Protein AF-A0A838N2P1-F1 (afdb_monomer_lite)

Structure (mmCIF, N/CA/C/O backbone):
data_AF-A0A838N2P1-F1
#
_entry.id   AF-A0A838N2P1-F1
#
loop_
_atom_site.group_PDB
_atom_site.id
_atom_site.type_symbol
_atom_site.label_atom_id
_atom_site.label_alt_id
_atom_site.label_comp_id
_atom_site.label_asym_id
_atom_site.label_entity_id
_atom_site.label_seq_id
_atom_site.pdbx_PDB_ins_code
_atom_site.Cartn_x
_atom_site.Cartn_y
_atom_site.Cartn_z
_atom_site.occupancy
_atom_site.B_iso_or_equiv
_atom_site.auth_seq_id
_atom_site.auth_comp_id
_atom_site.auth_asym_id
_atom_site.auth_atom_id
_atom_site.pdbx_PDB_model_num
ATOM 1 N N . MET A 1 1 ? -5.890 -15.139 25.221 1.00 50.94 1 MET A N 1
ATOM 2 C CA . MET A 1 1 ? -6.889 -14.125 25.631 1.00 50.94 1 MET A CA 1
ATOM 3 C C . MET A 1 1 ? -8.018 -14.157 24.607 1.00 50.94 1 MET A C 1
ATOM 5 O O . MET A 1 1 ? -7.707 -14.272 23.430 1.00 50.94 1 MET A O 1
ATOM 9 N N . ASN A 1 2 ? -9.293 -14.150 25.008 1.00 65.56 2 ASN A N 1
ATOM 10 C CA . ASN A 1 2 ? -10.409 -14.365 24.074 1.00 65.56 2 ASN A CA 1
ATOM 11 C C . ASN A 1 2 ? -10.784 -13.043 23.368 1.00 65.56 2 ASN A C 1
ATOM 13 O O . ASN A 1 2 ? -11.732 -12.365 23.756 1.00 65.56 2 ASN A O 1
ATOM 17 N N . GLN A 1 3 ? -9.988 -12.653 22.367 1.00 68.06 3 GLN A N 1
ATOM 18 C CA . GLN A 1 3 ? -10.129 -11.410 21.591 1.00 68.06 3 GLN A CA 1
ATOM 19 C C . GLN A 1 3 ? -11.560 -11.159 21.059 1.00 68.06 3 GLN A C 1
ATOM 21 O O . GLN A 1 3 ? -12.030 -10.029 21.201 1.00 68.06 3 GLN A O 1
ATOM 26 N N . PRO A 1 4 ? -12.314 -12.172 20.572 1.00 73.50 4 PRO A N 1
ATOM 27 C CA . PRO A 1 4 ? -13.695 -11.966 20.118 1.00 73.50 4 PRO A CA 1
ATOM 28 C C . PRO A 1 4 ? -14.651 -11.531 21.238 1.00 73.50 4 PRO A C 1
ATOM 30 O O . PRO A 1 4 ? -15.538 -10.710 21.021 1.00 73.50 4 PRO A O 1
ATOM 33 N N . LEU A 1 5 ? -14.457 -12.048 22.457 1.00 73.56 5 LEU A N 1
ATOM 34 C CA . LEU A 1 5 ? -15.283 -11.692 23.613 1.00 73.56 5 LEU A CA 1
ATOM 35 C C . LEU A 1 5 ? -15.021 -10.248 24.056 1.00 73.56 5 LEU A C 1
ATOM 37 O O . LEU A 1 5 ? -15.961 -9.520 24.360 1.00 73.56 5 LEU A O 1
ATOM 41 N N . PHE A 1 6 ? -13.755 -9.825 24.071 1.00 74.38 6 PHE A N 1
ATOM 42 C CA . PHE A 1 6 ? -13.390 -8.444 24.395 1.00 74.38 6 PHE A CA 1
ATOM 43 C C . PHE A 1 6 ? -13.906 -7.454 23.352 1.00 74.38 6 PHE A C 1
ATOM 45 O O . PHE A 1 6 ? -14.447 -6.419 23.733 1.00 74.38 6 PHE A O 1
ATOM 52 N N . LEU A 1 7 ? -13.803 -7.787 22.061 1.00 78.06 7 LEU A N 1
ATOM 53 C CA . LEU A 1 7 ? -14.359 -6.962 20.990 1.00 78.06 7 LEU A CA 1
ATOM 54 C C . LEU A 1 7 ? -15.867 -6.767 21.175 1.00 78.06 7 LEU A C 1
ATOM 56 O O . LEU A 1 7 ? -16.331 -5.631 21.198 1.00 78.06 7 LEU A O 1
ATOM 60 N N . HIS A 1 8 ? -16.6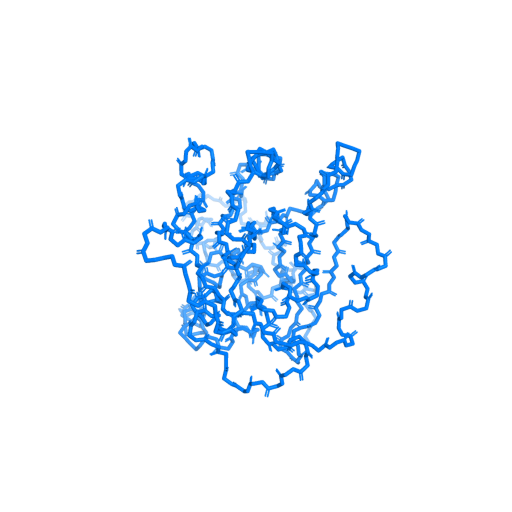03 -7.847 21.443 1.00 78.31 8 HIS A N 1
ATOM 61 C CA . HIS A 1 8 ? -18.041 -7.770 21.695 1.00 78.31 8 HIS A CA 1
ATOM 62 C C . HIS A 1 8 ? -18.395 -6.896 22.913 1.00 78.31 8 HIS A C 1
ATOM 64 O O . HIS A 1 8 ? -19.375 -6.149 22.892 1.00 78.31 8 HIS A O 1
ATOM 70 N N . ILE A 1 9 ? -17.597 -6.959 23.985 1.00 79.25 9 ILE A N 1
ATOM 71 C CA . ILE A 1 9 ? -17.785 -6.106 25.168 1.00 79.25 9 ILE A CA 1
ATOM 72 C C . ILE A 1 9 ? -17.551 -4.632 24.816 1.00 79.25 9 ILE A C 1
ATOM 74 O O . ILE A 1 9 ? -18.358 -3.786 25.202 1.00 79.25 9 ILE A O 1
ATOM 78 N N . VAL A 1 10 ? -16.486 -4.320 24.073 1.00 79.56 10 VAL A N 1
ATOM 79 C CA . VAL A 1 10 ? -16.167 -2.945 23.661 1.00 79.56 10 VAL A CA 1
ATOM 80 C C . VAL A 1 10 ? -17.232 -2.385 22.719 1.00 79.56 10 VAL A C 1
ATOM 82 O O . VAL A 1 10 ? -17.708 -1.279 22.947 1.00 79.56 10 VAL A O 1
ATOM 85 N N . GLU A 1 11 ? -17.692 -3.154 21.732 1.00 83.25 11 GLU A N 1
ATOM 86 C CA . GLU A 1 11 ? -18.784 -2.752 20.830 1.00 83.25 11 GLU A CA 1
ATOM 87 C C . GLU A 1 11 ? -20.080 -2.468 21.601 1.00 83.25 11 GLU A C 1
ATOM 89 O O . GLU A 1 11 ? -20.789 -1.488 21.350 1.00 83.25 11 GLU A O 1
ATOM 94 N N . ARG A 1 12 ? -20.384 -3.296 22.607 1.00 82.88 12 ARG A N 1
ATOM 95 C CA . ARG A 1 12 ? -21.537 -3.070 23.477 1.00 82.88 12 ARG A CA 1
ATOM 96 C C . ARG A 1 12 ? -21.372 -1.795 24.306 1.00 82.88 12 ARG A C 1
ATOM 98 O O . ARG A 1 12 ? -22.337 -1.041 24.427 1.00 82.88 12 ARG A O 1
ATOM 105 N N . LEU A 1 13 ? -20.181 -1.524 24.843 1.00 81.44 13 LEU A N 1
ATOM 106 C CA . LEU A 1 13 ? -19.880 -0.274 25.548 1.00 81.44 13 LEU A CA 1
ATOM 107 C C . LEU A 1 13 ? -20.032 0.939 24.625 1.00 81.44 13 LEU A C 1
ATOM 109 O O . LEU A 1 13 ? -20.722 1.884 24.998 1.00 81.44 13 LEU A O 1
ATOM 113 N N . GLU A 1 14 ? -19.500 0.891 23.403 1.00 81.75 14 GLU A N 1
ATOM 114 C CA . GLU A 1 14 ? -19.693 1.941 22.396 1.00 81.75 14 GLU A CA 1
ATOM 115 C C . GLU A 1 14 ? -21.183 2.201 22.141 1.00 81.75 14 GLU A C 1
ATOM 117 O O . GLU A 1 14 ? -21.614 3.354 22.149 1.00 81.75 14 GLU A O 1
ATOM 122 N N . SER A 1 15 ? -22.005 1.155 22.005 1.00 83.25 15 SER A N 1
ATOM 123 C CA . SER A 1 15 ? -23.457 1.306 21.807 1.00 83.25 15 SER A CA 1
ATOM 124 C C . SER A 1 15 ? -24.157 2.045 22.960 1.00 83.25 15 SER A C 1
ATOM 126 O O . SER A 1 15 ? -25.132 2.770 22.742 1.00 83.25 15 SER A O 1
ATOM 128 N N . PHE A 1 16 ? -23.656 1.900 24.191 1.00 83.56 16 PHE A N 1
ATOM 129 C CA . PHE A 1 16 ? -24.154 2.639 25.349 1.00 83.56 16 PHE A CA 1
ATOM 130 C C . PHE A 1 16 ? -23.622 4.073 25.386 1.00 83.56 16 PHE A C 1
ATOM 132 O O . PHE A 1 16 ? -24.382 4.985 25.709 1.00 83.56 16 PHE A O 1
ATOM 139 N N . LEU A 1 17 ? -22.361 4.291 25.004 1.00 84.31 17 LEU A N 1
ATOM 140 C CA . LEU A 1 17 ? -21.752 5.622 24.942 1.00 84.31 17 LEU A CA 1
ATOM 141 C C . LEU A 1 17 ? -22.458 6.538 23.937 1.00 84.31 17 LEU A C 1
ATOM 143 O O . LEU A 1 17 ? -22.601 7.726 24.207 1.00 84.31 17 LEU A O 1
ATOM 147 N N . HIS A 1 18 ? -22.988 5.993 22.838 1.00 83.12 18 HIS A N 1
ATOM 148 C CA . HIS A 1 18 ? -23.788 6.752 21.867 1.00 83.12 18 HIS A CA 1
ATOM 149 C C . HIS A 1 18 ? -25.098 7.324 22.428 1.00 83.12 18 HIS A C 1
ATOM 151 O O . HIS A 1 18 ? -25.709 8.183 21.798 1.00 83.12 18 HIS A O 1
ATOM 157 N N . LYS A 1 19 ? -25.534 6.873 23.610 1.00 87.38 19 LYS A N 1
ATOM 158 C CA . LYS A 1 19 ? -26.724 7.395 24.300 1.00 87.38 19 LYS A CA 1
ATOM 159 C C . LYS A 1 19 ? -26.394 8.521 25.283 1.00 87.38 19 LYS A C 1
ATOM 161 O O . LYS A 1 19 ? -27.312 9.103 25.858 1.00 87.38 19 LYS A O 1
ATOM 166 N N . LEU A 1 20 ? -25.112 8.809 25.511 1.00 86.56 20 LEU A N 1
ATOM 167 C CA . LEU A 1 20 ? -24.667 9.877 26.402 1.00 86.56 20 LEU A CA 1
ATOM 168 C C . LEU A 1 20 ? -24.572 11.218 25.655 1.00 86.56 20 LEU A C 1
ATOM 170 O O . LEU A 1 20 ? -24.356 11.240 24.445 1.00 86.56 20 LEU A O 1
ATOM 174 N N . PRO A 1 21 ? -24.678 12.357 26.362 1.00 89.56 21 PRO A N 1
ATOM 175 C CA . PRO A 1 21 ? -24.399 13.664 25.779 1.00 89.56 21 PRO A CA 1
ATOM 176 C C . PRO A 1 21 ? -22.977 13.750 25.206 1.00 89.56 21 PRO A C 1
ATOM 178 O O . PRO A 1 21 ? -22.025 13.219 25.786 1.00 89.56 21 PRO A O 1
ATOM 181 N N . ALA A 1 22 ? -22.817 14.502 24.113 1.00 85.06 22 ALA A N 1
ATOM 182 C CA . ALA A 1 22 ? -21.552 14.623 23.381 1.00 85.06 22 ALA A CA 1
ATOM 183 C C . ALA A 1 22 ? -20.357 15.078 24.246 1.00 85.06 22 ALA A C 1
ATOM 185 O O . ALA A 1 22 ? -19.218 14.725 23.947 1.00 85.06 22 ALA A O 1
ATOM 186 N N . SER A 1 23 ? -20.607 15.836 25.320 1.00 86.19 23 SER A N 1
ATOM 187 C CA . SER A 1 23 ? -19.582 16.301 26.265 1.00 86.19 23 SER A CA 1
ATOM 188 C C . SER A 1 23 ? -18.907 15.170 27.047 1.00 86.19 23 SER A C 1
ATOM 190 O O . SER A 1 23 ? -17.745 15.308 27.409 1.00 86.19 23 SER A O 1
ATOM 192 N N . ILE A 1 24 ? -19.611 14.060 27.285 1.00 82.75 24 ILE A N 1
ATOM 193 C CA . ILE A 1 24 ? -19.095 12.875 27.992 1.00 82.75 24 ILE A CA 1
ATOM 194 C C . ILE A 1 24 ? -18.690 11.795 26.987 1.00 82.75 24 ILE A C 1
ATOM 196 O O . ILE A 1 24 ? -17.673 11.129 27.152 1.00 82.75 24 ILE A O 1
ATOM 200 N N . GLN A 1 25 ? -19.471 11.645 25.917 1.00 86.19 25 GLN A N 1
ATOM 201 C CA . GLN A 1 25 ? -19.232 10.648 24.880 1.00 86.19 25 GLN A CA 1
ATOM 202 C C . GLN A 1 25 ? -17.887 10.858 24.167 1.00 86.19 25 GLN A C 1
ATOM 204 O O . GLN A 1 25 ? -17.138 9.899 23.996 1.00 86.19 25 GLN A O 1
ATOM 209 N N . ARG A 1 26 ? -17.571 12.091 23.738 1.00 84.50 26 ARG A N 1
ATOM 210 C CA . ARG A 1 26 ? -16.382 12.358 22.907 1.00 84.50 26 ARG A CA 1
ATOM 211 C C . ARG A 1 26 ? -15.062 12.024 23.609 1.00 84.50 26 ARG A C 1
ATOM 213 O O . ARG A 1 26 ? -14.279 11.315 22.985 1.00 84.50 26 ARG A O 1
ATOM 220 N N . PRO A 1 27 ? -14.810 12.456 24.863 1.00 84.69 27 PRO A N 1
ATOM 221 C CA . PRO A 1 27 ? -13.583 12.084 25.565 1.00 84.69 27 PRO A CA 1
ATOM 222 C C . PRO A 1 27 ? -13.417 10.570 25.696 1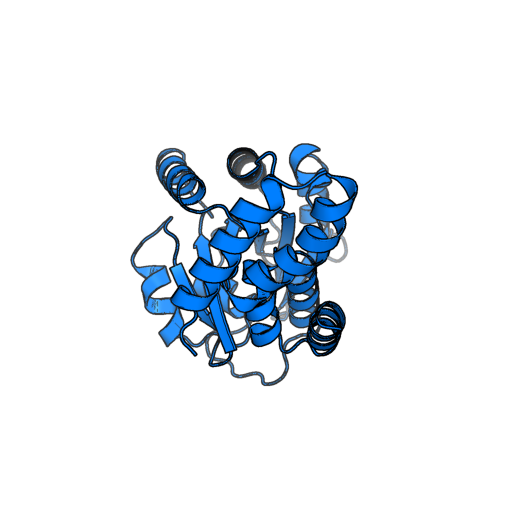.00 84.69 27 PRO A C 1
ATOM 224 O O . PRO A 1 27 ? -12.339 10.048 25.462 1.00 84.69 27 PRO A O 1
ATOM 227 N N . ILE A 1 28 ? -14.494 9.844 26.007 1.00 81.88 28 ILE A N 1
ATOM 228 C CA . ILE A 1 28 ? -14.414 8.392 26.203 1.00 81.88 28 ILE A CA 1
ATOM 229 C C . ILE A 1 28 ? -14.162 7.665 24.874 1.00 81.88 28 ILE A C 1
ATOM 231 O O . ILE A 1 28 ? -13.350 6.744 24.819 1.00 81.88 28 ILE A O 1
ATOM 235 N N . LEU A 1 29 ? -14.833 8.071 23.790 1.00 81.88 29 LEU A N 1
ATOM 236 C CA . LEU A 1 29 ? -14.612 7.478 22.466 1.00 81.88 29 LEU A CA 1
ATOM 237 C C . LEU A 1 29 ? -13.226 7.803 21.900 1.00 81.88 29 LEU A C 1
ATOM 239 O O . LEU A 1 29 ? -12.676 6.971 21.180 1.00 81.88 29 LEU A O 1
ATOM 243 N N . HIS A 1 30 ? -12.663 8.967 22.235 1.00 83.19 30 HIS A N 1
ATOM 244 C CA . HIS A 1 30 ? -11.304 9.343 21.847 1.00 83.19 30 HIS A CA 1
ATOM 245 C C . HIS A 1 30 ? -10.257 8.360 22.396 1.00 83.19 30 HIS A C 1
ATOM 247 O O . HIS A 1 30 ? -9.307 8.042 21.693 1.00 83.19 30 HIS A O 1
ATOM 253 N N . GLU A 1 31 ? -10.488 7.805 23.589 1.00 81.12 31 GLU A N 1
ATOM 254 C CA . GLU A 1 31 ? -9.592 6.822 24.213 1.00 81.12 31 GLU A CA 1
ATOM 255 C C . GLU A 1 31 ? -9.922 5.369 23.828 1.00 81.12 31 GLU A C 1
ATOM 257 O O . GLU A 1 31 ? -9.034 4.558 23.567 1.00 81.12 31 GLU A O 1
ATOM 262 N N . LEU A 1 32 ? -11.208 5.003 23.757 1.00 81.25 32 LEU A N 1
ATOM 263 C CA . LEU A 1 32 ? -11.610 3.619 23.467 1.00 81.25 32 LEU A CA 1
ATOM 264 C C . LEU A 1 32 ? -11.404 3.215 22.005 1.00 81.25 32 LEU A C 1
ATOM 266 O O . LEU A 1 32 ? -11.071 2.057 21.740 1.00 81.25 32 LEU A O 1
ATOM 270 N N . THR A 1 33 ? -11.607 4.137 21.059 1.00 81.06 33 THR A N 1
ATOM 271 C CA . THR A 1 33 ? -11.539 3.813 19.624 1.00 81.06 33 THR A CA 1
ATOM 272 C C . THR A 1 33 ? -10.139 3.334 19.222 1.00 81.06 33 THR A C 1
ATOM 274 O O . THR A 1 33 ? -10.043 2.238 18.661 1.00 81.06 33 THR A O 1
ATOM 277 N N . PRO A 1 34 ? -9.041 4.044 19.561 1.00 80.44 34 PRO A N 1
ATOM 278 C CA . PRO A 1 34 ? -7.692 3.577 19.248 1.00 80.44 34 PRO A CA 1
ATOM 279 C C . PRO A 1 34 ? -7.369 2.228 19.893 1.00 80.44 34 PRO A C 1
ATOM 281 O O . PRO A 1 34 ? -6.781 1.371 19.238 1.00 80.44 34 PRO A O 1
ATOM 284 N N . LEU A 1 35 ? -7.801 1.987 21.137 1.00 81.69 35 LEU A N 1
ATOM 285 C CA . LEU A 1 35 ? -7.579 0.707 21.819 1.00 81.69 35 LEU A CA 1
ATOM 286 C C . LEU A 1 35 ? -8.288 -0.456 21.113 1.00 81.69 35 LEU A C 1
ATOM 288 O O . LEU A 1 35 ? -7.694 -1.519 20.913 1.00 81.69 35 LEU A O 1
ATOM 292 N N . LYS A 1 36 ? -9.543 -0.260 20.689 1.00 82.88 36 LYS A N 1
ATOM 293 C CA . LYS A 1 36 ? -10.276 -1.269 19.912 1.00 82.88 36 LYS A CA 1
ATOM 294 C C . LYS A 1 36 ? -9.546 -1.587 18.610 1.00 82.88 36 LYS A C 1
ATOM 296 O O . LYS A 1 36 ? -9.328 -2.760 18.302 1.00 82.88 36 LYS A O 1
ATOM 301 N N . GLN A 1 37 ? -9.136 -0.555 17.879 1.00 82.56 37 GLN A N 1
ATOM 302 C CA . GLN A 1 37 ? -8.466 -0.712 16.591 1.00 82.56 37 GLN A CA 1
ATOM 303 C C . GLN A 1 37 ? -7.107 -1.403 16.737 1.00 82.56 37 GLN A C 1
ATOM 305 O O . GLN A 1 37 ? -6.838 -2.387 16.051 1.00 82.56 37 GLN A O 1
ATOM 310 N N . LEU A 1 38 ? -6.279 -0.942 17.678 1.00 79.25 38 LEU A N 1
ATOM 311 C CA . LEU A 1 38 ? -4.921 -1.441 17.882 1.00 79.25 38 LEU A CA 1
ATOM 312 C C . LEU A 1 38 ? -4.877 -2.864 18.445 1.00 79.25 38 LEU A C 1
ATOM 314 O O . LEU A 1 38 ? -3.925 -3.575 18.150 1.00 79.25 38 LEU A O 1
ATOM 318 N N . PHE A 1 39 ? -5.851 -3.302 19.253 1.00 75.88 39 PHE A N 1
ATOM 319 C CA . PHE A 1 39 ? -5.745 -4.584 19.978 1.00 75.88 39 PHE A CA 1
ATOM 320 C C . PHE A 1 39 ? -6.823 -5.605 19.657 1.00 75.88 39 PHE A C 1
ATOM 322 O O . PHE A 1 39 ? -6.603 -6.799 19.851 1.00 75.88 39 PHE A O 1
ATOM 329 N N . LEU A 1 40 ? -7.986 -5.165 19.184 1.00 80.69 40 LEU A N 1
ATOM 330 C CA . LEU A 1 40 ? -9.127 -6.053 18.972 1.00 80.69 40 LEU A CA 1
ATOM 331 C C . LEU A 1 40 ? -9.433 -6.248 17.489 1.00 80.69 40 LEU A C 1
ATOM 333 O O . LEU A 1 40 ? -9.882 -7.331 17.122 1.00 80.69 40 LEU A O 1
ATOM 337 N N . GLN A 1 41 ? -9.114 -5.266 16.644 1.00 85.62 41 GLN A N 1
ATOM 338 C CA . GLN A 1 41 ? -9.363 -5.297 15.198 1.00 85.62 41 GLN A CA 1
ATOM 339 C C . GLN A 1 41 ? -8.082 -5.424 14.361 1.00 85.62 41 GLN A C 1
ATOM 341 O O . GLN A 1 41 ? -8.073 -5.068 13.185 1.00 85.62 41 GLN A O 1
ATOM 346 N N . GLN A 1 42 ? -7.008 -5.951 14.958 1.00 86.44 42 GLN A N 1
ATOM 347 C CA . GLN A 1 42 ? -5.742 -6.169 14.262 1.00 86.44 42 GLN A CA 1
ATOM 348 C C . GLN A 1 42 ? -5.936 -6.994 12.987 1.00 86.44 42 GLN A C 1
ATOM 350 O O . GLN A 1 42 ? -6.565 -8.055 13.009 1.00 86.44 42 GLN A O 1
ATOM 355 N N . ARG A 1 43 ? -5.351 -6.527 11.886 1.00 92.25 43 ARG A N 1
ATOM 356 C CA . ARG A 1 43 ? -5.342 -7.229 10.601 1.00 92.25 43 ARG A CA 1
ATOM 357 C C . ARG A 1 43 ? -4.038 -6.984 9.836 1.00 92.25 43 ARG A C 1
ATOM 359 O O . ARG A 1 43 ? -3.354 -5.998 10.105 1.00 92.25 43 ARG A O 1
ATOM 366 N N . PRO A 1 44 ? -3.719 -7.822 8.835 1.00 93.19 44 PRO A N 1
ATOM 367 C CA . PRO A 1 44 ? -2.637 -7.535 7.901 1.00 93.19 44 PRO A CA 1
ATOM 368 C C . PRO A 1 44 ? -2.820 -6.173 7.204 1.00 93.19 44 PRO A C 1
ATOM 370 O O . PRO A 1 44 ? -3.952 -5.838 6.815 1.00 93.19 44 PRO A O 1
ATOM 373 N N . PRO A 1 45 ? -1.738 -5.397 7.005 1.00 95.00 45 PRO A N 1
ATOM 374 C CA . PRO A 1 45 ? -1.763 -4.255 6.101 1.00 95.00 45 PRO A CA 1
ATOM 375 C C . PRO A 1 45 ? -1.986 -4.725 4.662 1.00 95.00 45 PRO A C 1
ATOM 377 O O . PRO A 1 45 ? -1.459 -5.757 4.245 1.00 95.00 45 PRO A O 1
ATOM 380 N N . ARG A 1 46 ? -2.783 -3.966 3.912 1.00 96.38 46 ARG A N 1
ATOM 381 C CA . ARG A 1 46 ? -3.222 -4.282 2.551 1.00 96.38 46 ARG A CA 1
ATOM 382 C C . ARG A 1 46 ? -2.575 -3.337 1.549 1.00 96.38 46 ARG A C 1
ATOM 384 O O . ARG A 1 46 ? -2.829 -2.131 1.571 1.00 96.38 46 ARG A O 1
ATOM 391 N N . PHE A 1 47 ? -1.782 -3.894 0.643 1.00 96.69 47 PHE A N 1
ATOM 392 C CA . PHE A 1 47 ? -1.044 -3.156 -0.373 1.00 96.69 47 PHE A CA 1
ATOM 393 C C . PHE A 1 47 ? -1.519 -3.513 -1.774 1.00 96.69 47 PHE A C 1
ATOM 395 O O . PHE A 1 47 ? -1.583 -4.687 -2.132 1.00 96.69 47 PHE A O 1
ATOM 402 N N . VAL A 1 48 ? -1.774 -2.501 -2.598 1.00 97.38 48 VAL A N 1
ATOM 403 C CA . VAL A 1 48 ? -2.003 -2.704 -4.035 1.00 97.38 48 VAL A CA 1
ATOM 404 C C . VAL A 1 48 ? -0.740 -2.346 -4.788 1.00 97.38 48 VAL A C 1
ATOM 406 O O . VAL A 1 48 ? -0.234 -1.230 -4.654 1.00 97.38 48 VAL A O 1
ATOM 409 N N . LEU A 1 49 ? -0.252 -3.266 -5.614 1.00 97.12 49 LEU A N 1
ATOM 410 C CA . LEU A 1 49 ? 0.852 -2.997 -6.526 1.00 97.12 49 LEU A CA 1
ATOM 411 C C . LEU A 1 49 ? 0.293 -2.503 -7.861 1.00 97.12 49 LEU A C 1
ATOM 413 O O . LEU A 1 49 ? -0.558 -3.144 -8.472 1.00 97.12 49 LEU A O 1
ATOM 417 N N . THR A 1 50 ? 0.795 -1.364 -8.332 1.00 96.56 50 THR A N 1
ATOM 418 C CA . THR A 1 50 ? 0.490 -0.808 -9.662 1.00 96.56 50 THR A CA 1
ATOM 419 C C . THR A 1 50 ? 1.785 -0.436 -10.380 1.00 96.56 50 THR A C 1
ATOM 421 O O . THR A 1 50 ? 2.860 -0.496 -9.785 1.00 96.56 50 THR A O 1
ATOM 424 N N . GLY A 1 51 ? 1.710 -0.084 -11.664 1.00 94.25 51 GLY A N 1
ATOM 425 C CA . GLY A 1 51 ? 2.891 0.264 -12.455 1.00 94.25 51 GLY A CA 1
ATOM 426 C C . GLY A 1 51 ? 3.422 -0.885 -13.311 1.00 94.25 51 GLY A C 1
ATOM 427 O O . GLY A 1 51 ? 2.668 -1.712 -13.829 1.00 94.25 51 GLY A O 1
ATOM 428 N N . SER A 1 52 ? 4.744 -0.925 -13.462 1.00 90.25 52 SER A N 1
ATOM 429 C CA . SER A 1 52 ? 5.452 -1.844 -14.349 1.00 90.25 52 SER A CA 1
ATOM 430 C C . SER A 1 52 ? 5.344 -3.299 -13.883 1.00 90.25 52 SER A C 1
ATOM 432 O O . SER A 1 52 ? 5.781 -3.653 -12.788 1.00 90.25 52 SER A O 1
ATOM 434 N N . HIS A 1 53 ? 4.871 -4.174 -14.770 1.00 90.19 53 HIS A N 1
ATOM 435 C CA . HIS A 1 53 ? 4.820 -5.629 -14.568 1.00 90.19 53 HIS A CA 1
ATOM 436 C C . HIS A 1 53 ? 6.088 -6.357 -15.057 1.00 90.19 53 HIS A C 1
ATOM 438 O O . HIS A 1 53 ? 6.083 -7.575 -15.194 1.00 90.19 53 HIS A O 1
ATOM 444 N N . ARG A 1 54 ? 7.174 -5.631 -15.369 1.00 88.62 54 ARG A N 1
ATOM 445 C CA . ARG A 1 54 ? 8.421 -6.256 -15.854 1.00 88.62 54 ARG A CA 1
ATOM 446 C C . ARG A 1 54 ? 9.172 -7.024 -14.783 1.00 88.62 54 ARG A C 1
ATOM 448 O O . ARG A 1 54 ? 9.776 -8.042 -15.092 1.00 88.62 54 ARG A O 1
ATOM 455 N N . LEU A 1 55 ? 9.156 -6.502 -13.560 1.00 87.69 55 LEU A N 1
ATOM 456 C CA . LEU A 1 55 ? 9.724 -7.197 -12.417 1.00 87.69 55 LEU A CA 1
ATOM 457 C C . LEU A 1 55 ? 8.708 -8.231 -11.928 1.00 87.69 55 LEU A C 1
ATOM 459 O O . LEU A 1 55 ? 7.553 -7.849 -11.672 1.00 87.69 55 LEU A O 1
ATOM 463 N N . PRO A 1 56 ? 9.105 -9.505 -11.770 1.00 89.06 56 PRO A N 1
ATOM 464 C CA . PRO A 1 56 ? 8.267 -10.516 -11.145 1.00 89.06 56 PRO A CA 1
ATOM 465 C C . PRO A 1 56 ? 7.724 -10.024 -9.804 1.00 89.06 56 PRO A C 1
ATOM 467 O O . PRO A 1 56 ? 8.424 -9.370 -9.032 1.00 89.06 56 PRO A O 1
ATOM 470 N N . VAL A 1 57 ? 6.461 -10.337 -9.509 1.00 88.56 57 VAL A N 1
ATOM 471 C CA . VAL A 1 57 ? 5.818 -9.924 -8.249 1.00 88.56 57 VAL A CA 1
ATOM 472 C C . VAL A 1 57 ? 6.591 -10.389 -7.023 1.00 88.56 57 VAL A C 1
ATOM 474 O O . VAL A 1 57 ? 6.710 -9.638 -6.066 1.00 88.56 57 VAL A O 1
ATOM 477 N N . GLN A 1 58 ? 7.196 -11.572 -7.086 1.00 86.50 58 GLN A N 1
ATOM 478 C CA . GLN A 1 58 ? 8.003 -12.119 -6.001 1.00 86.50 58 GLN A CA 1
ATOM 479 C C . GLN A 1 58 ? 9.249 -11.278 -5.724 1.00 86.50 58 GLN A C 1
ATOM 481 O O . GLN A 1 58 ? 9.560 -11.009 -4.570 1.00 86.50 58 GLN A O 1
ATOM 486 N N . GLU A 1 59 ? 9.928 -10.804 -6.769 1.00 86.88 59 GLU A N 1
ATOM 487 C CA . GLU A 1 59 ? 11.090 -9.924 -6.620 1.00 86.88 59 GLU A CA 1
ATOM 488 C C . GLU A 1 59 ? 10.686 -8.565 -6.053 1.00 86.88 59 GLU A C 1
ATOM 490 O O . GLU A 1 59 ? 11.367 -8.028 -5.182 1.00 86.88 59 GLU A O 1
ATOM 495 N N . VAL A 1 60 ? 9.549 -8.022 -6.499 1.00 89.06 60 VAL A N 1
ATOM 496 C CA . VAL A 1 60 ? 9.005 -6.777 -5.947 1.00 89.06 60 VAL A CA 1
ATOM 497 C C . VAL A 1 60 ? 8.650 -6.960 -4.476 1.00 89.06 60 VAL A C 1
ATOM 499 O O . VAL A 1 60 ? 9.085 -6.169 -3.649 1.00 89.06 60 VAL A O 1
ATOM 502 N N . VAL A 1 61 ? 7.916 -8.014 -4.126 1.00 88.56 61 VAL A N 1
ATOM 503 C CA . VAL A 1 61 ? 7.522 -8.316 -2.745 1.00 88.56 61 VAL A CA 1
ATOM 504 C C . VAL A 1 61 ? 8.747 -8.547 -1.860 1.00 88.56 61 VAL A C 1
ATOM 506 O O . VAL A 1 61 ? 8.813 -7.957 -0.790 1.00 88.56 61 VAL A O 1
ATOM 509 N N . ALA A 1 62 ? 9.749 -9.307 -2.302 1.00 85.00 62 ALA A N 1
ATOM 510 C CA . ALA A 1 62 ? 10.982 -9.517 -1.542 1.00 85.00 62 ALA A CA 1
ATOM 511 C C . ALA A 1 62 ? 11.819 -8.238 -1.392 1.00 85.00 62 ALA A C 1
ATOM 513 O O . ALA A 1 62 ? 12.432 -8.009 -0.352 1.00 85.00 62 ALA A O 1
ATOM 514 N N . THR A 1 63 ? 11.817 -7.376 -2.411 1.00 86.19 63 THR A N 1
ATOM 515 C CA . THR A 1 63 ? 12.490 -6.070 -2.370 1.00 86.19 63 THR A CA 1
ATOM 516 C C . THR A 1 63 ? 11.808 -5.111 -1.406 1.00 86.19 63 THR A C 1
ATOM 518 O O . THR A 1 63 ? 12.475 -4.394 -0.663 1.00 86.19 63 THR A O 1
ATOM 521 N N . LEU A 1 64 ? 10.474 -5.089 -1.413 1.00 86.56 64 LEU A N 1
ATOM 522 C CA . LEU A 1 64 ? 9.700 -4.275 -0.490 1.00 86.56 64 LEU A CA 1
ATOM 523 C C . LEU A 1 64 ? 9.869 -4.824 0.928 1.00 86.56 64 LEU A C 1
ATOM 525 O O . LEU A 1 64 ? 10.249 -4.072 1.812 1.00 86.56 64 LEU A O 1
ATOM 529 N N . PHE A 1 65 ? 9.668 -6.126 1.131 1.00 83.38 65 PHE A N 1
ATOM 530 C CA . PHE A 1 65 ? 9.618 -6.800 2.427 1.00 83.38 65 PHE A CA 1
ATOM 531 C C . PHE A 1 65 ? 10.805 -7.764 2.596 1.00 83.38 65 PHE A C 1
ATOM 533 O O . PHE A 1 65 ? 10.664 -8.975 2.447 1.00 83.38 65 PHE A O 1
ATOM 540 N N . ALA A 1 66 ? 11.974 -7.225 2.956 1.00 67.31 66 ALA A N 1
ATOM 541 C CA . ALA A 1 66 ? 13.283 -7.903 2.977 1.00 67.31 66 ALA A CA 1
ATOM 542 C C . ALA A 1 66 ? 13.384 -9.272 3.702 1.00 67.31 66 ALA A C 1
ATOM 544 O O . ALA A 1 66 ? 14.389 -9.958 3.550 1.00 67.31 66 ALA A O 1
ATOM 545 N N . ALA A 1 67 ? 12.380 -9.686 4.485 1.00 66.81 67 ALA A N 1
ATOM 546 C CA . ALA A 1 67 ? 12.364 -10.952 5.226 1.00 66.81 67 ALA A CA 1
ATOM 547 C C . ALA A 1 67 ? 11.471 -12.052 4.611 1.00 66.81 67 ALA A C 1
ATOM 549 O O . ALA A 1 67 ? 11.283 -13.094 5.238 1.00 66.81 67 ALA A O 1
ATOM 550 N N . VAL A 1 68 ? 10.891 -11.839 3.425 1.00 69.12 68 VAL A N 1
ATOM 551 C CA . VAL A 1 68 ? 10.020 -12.830 2.768 1.00 69.12 68 VAL A CA 1
ATOM 552 C C . VAL A 1 68 ? 10.843 -14.004 2.226 1.00 69.12 68 VAL A C 1
ATOM 554 O O . VAL A 1 68 ? 11.803 -13.806 1.477 1.00 69.12 68 VAL A O 1
ATOM 557 N N . GLN A 1 69 ? 10.459 -15.238 2.568 1.00 70.06 69 GLN A N 1
ATOM 558 C CA . GLN A 1 69 ? 11.118 -16.442 2.058 1.00 70.06 69 GLN A CA 1
ATOM 559 C C . GLN A 1 69 ? 10.437 -16.955 0.781 1.00 70.06 69 GLN A C 1
ATOM 561 O O . GLN A 1 69 ? 9.231 -16.783 0.616 1.00 70.06 69 GLN A O 1
ATOM 566 N N . PRO A 1 70 ? 11.150 -17.673 -0.113 1.00 67.50 70 PRO A N 1
ATOM 567 C CA . PRO A 1 70 ? 10.566 -18.214 -1.348 1.00 67.50 70 PRO A CA 1
ATOM 568 C C . PRO A 1 70 ? 9.308 -19.078 -1.140 1.00 67.50 70 PRO A C 1
ATOM 570 O O . PRO A 1 70 ? 8.428 -19.108 -1.998 1.00 67.50 70 PRO A O 1
ATOM 573 N N . GLY A 1 71 ? 9.215 -19.784 -0.005 1.00 67.06 71 GLY A N 1
ATOM 574 C CA . GLY A 1 71 ? 8.047 -20.594 0.356 1.00 67.06 71 GLY A CA 1
ATOM 575 C C . GLY A 1 71 ? 6.786 -19.772 0.633 1.00 67.06 71 GLY A C 1
ATOM 576 O O . GLY A 1 71 ? 5.692 -20.240 0.326 1.00 67.06 71 GLY A O 1
ATOM 577 N N . ASP A 1 72 ? 6.949 -18.537 1.109 1.00 70.50 72 ASP A N 1
ATOM 578 C CA . ASP A 1 72 ? 5.865 -17.633 1.515 1.00 70.50 72 ASP A CA 1
ATOM 579 C C . ASP A 1 72 ? 5.154 -16.978 0.316 1.00 70.50 72 ASP A C 1
ATOM 581 O O . ASP A 1 72 ? 4.142 -16.302 0.475 1.00 70.50 72 ASP A O 1
ATOM 585 N N . MET A 1 73 ? 5.684 -17.162 -0.900 1.00 70.81 73 MET A N 1
ATOM 586 C CA . MET A 1 73 ? 5.202 -16.529 -2.137 1.00 70.81 73 MET A CA 1
ATOM 587 C C . MET A 1 73 ? 4.607 -17.520 -3.143 1.00 70.81 73 MET A C 1
ATOM 589 O O . MET A 1 73 ? 4.392 -17.159 -4.304 1.00 70.81 73 MET A O 1
ATOM 593 N N . ARG A 1 74 ? 4.361 -18.773 -2.735 1.00 67.25 74 ARG A N 1
ATOM 594 C CA . ARG A 1 74 ? 3.774 -19.793 -3.621 1.00 67.25 74 ARG A CA 1
ATOM 595 C C . ARG A 1 74 ? 2.366 -19.413 -4.072 1.00 67.25 74 ARG A C 1
ATOM 597 O O . ARG A 1 74 ? 2.091 -19.497 -5.264 1.00 67.25 74 ARG A O 1
ATOM 604 N N . ASP A 1 75 ? 1.529 -18.933 -3.157 1.00 65.44 75 ASP A N 1
ATOM 605 C CA . ASP A 1 75 ? 0.122 -18.621 -3.444 1.00 65.44 75 ASP A CA 1
ATOM 606 C C . ASP A 1 75 ? -0.030 -17.406 -4.373 1.00 65.44 75 ASP A C 1
ATOM 608 O O . ASP A 1 75 ? -0.884 -17.405 -5.260 1.00 65.44 75 ASP A O 1
ATOM 612 N N . VAL A 1 76 ? 0.898 -16.443 -4.276 1.00 65.50 76 VAL A N 1
ATOM 613 C CA . VAL A 1 76 ? 0.963 -15.243 -5.134 1.00 65.50 76 VAL A CA 1
ATOM 614 C C . VAL A 1 76 ? 1.084 -15.597 -6.627 1.00 65.50 76 VAL A C 1
ATOM 616 O O . VAL A 1 76 ? 0.712 -14.800 -7.485 1.00 65.50 76 VAL A O 1
ATOM 619 N N . LEU A 1 77 ? 1.593 -16.788 -6.965 1.00 64.19 77 LEU A N 1
ATOM 620 C CA . LEU A 1 77 ? 1.728 -17.248 -8.353 1.00 64.19 77 LEU A CA 1
ATOM 621 C C . LEU A 1 77 ? 0.490 -17.974 -8.901 1.00 64.19 77 LEU A C 1
ATOM 623 O O . LEU A 1 77 ? 0.442 -18.233 -10.103 1.00 64.19 77 LEU A O 1
ATOM 627 N N . ILE A 1 78 ? -0.467 -18.352 -8.050 1.00 66.38 78 ILE A N 1
ATOM 628 C CA . ILE A 1 78 ? -1.562 -19.258 -8.430 1.00 66.38 78 ILE A CA 1
ATOM 629 C C . ILE A 1 78 ? -2.777 -18.476 -8.937 1.00 66.38 78 ILE A C 1
ATOM 631 O O . ILE A 1 78 ? -3.364 -18.851 -9.952 1.00 66.38 78 ILE A O 1
ATOM 635 N N . GLU A 1 79 ? -3.135 -17.373 -8.277 1.00 73.19 79 GLU A N 1
ATOM 636 C CA . GLU A 1 79 ? -4.302 -16.563 -8.646 1.00 73.19 79 GLU A CA 1
ATOM 637 C C . GLU A 1 79 ? -3.894 -15.125 -8.976 1.00 73.19 79 GLU A C 1
ATOM 639 O O . GLU A 1 79 ? -3.439 -14.373 -8.121 1.00 73.19 79 GLU A O 1
ATOM 644 N N . VAL A 1 80 ? -4.061 -14.703 -10.228 1.00 82.19 80 VAL A N 1
ATOM 645 C CA . VAL A 1 80 ? -3.733 -13.328 -10.635 1.00 82.19 80 VAL A CA 1
ATOM 646 C C . VAL A 1 80 ? -4.878 -12.387 -10.239 1.00 82.19 80 VAL A C 1
ATOM 648 O O . VAL A 1 80 ? -6.045 -12.771 -10.309 1.00 82.19 80 VAL A O 1
ATOM 651 N N . TYR A 1 81 ? -4.556 -11.146 -9.860 1.00 91.06 81 TYR A N 1
ATOM 652 C CA . TYR A 1 81 ? -5.539 -10.098 -9.539 1.00 91.06 81 TYR A CA 1
ATOM 653 C C . TYR A 1 81 ? -6.452 -10.419 -8.339 1.00 91.06 81 TYR A C 1
ATOM 655 O O . TYR A 1 81 ? -7.607 -9.996 -8.309 1.00 91.06 81 TYR A O 1
ATOM 663 N N . ARG A 1 82 ? -5.935 -11.158 -7.350 1.00 92.81 82 ARG A N 1
ATOM 664 C CA . ARG A 1 82 ? -6.589 -11.464 -6.065 1.00 92.81 82 ARG A CA 1
ATOM 665 C C . ARG A 1 82 ? -5.732 -11.008 -4.888 1.00 92.81 82 ARG A C 1
ATOM 667 O O . ARG A 1 82 ? -4.526 -10.805 -5.041 1.00 92.81 82 ARG A O 1
ATOM 674 N N . TRP A 1 83 ? -6.357 -10.831 -3.725 1.00 94.19 83 TRP A N 1
ATOM 675 C CA . TRP A 1 83 ? -5.635 -10.593 -2.476 1.00 94.19 83 TRP A CA 1
ATOM 676 C C . TRP A 1 83 ? -4.865 -11.838 -2.033 1.00 94.19 83 TRP A C 1
ATOM 678 O O . TRP A 1 83 ? -5.453 -12.897 -1.828 1.00 94.19 83 TRP A O 1
ATOM 688 N N . HIS A 1 84 ? -3.563 -11.678 -1.801 1.00 91.62 84 HIS A N 1
ATOM 689 C CA . HIS A 1 84 ? -2.688 -12.735 -1.295 1.00 91.62 84 HIS A CA 1
ATOM 690 C C . HIS A 1 84 ? -2.091 -12.367 0.043 1.00 91.62 84 HIS A C 1
ATOM 692 O O . HIS A 1 84 ? -1.497 -11.302 0.187 1.00 91.62 84 HIS A O 1
ATOM 698 N N . ASN A 1 85 ? -2.187 -13.273 1.008 1.00 91.12 85 ASN A N 1
ATOM 699 C CA . ASN A 1 85 ? -1.479 -13.126 2.268 1.00 91.12 85 ASN A CA 1
ATOM 700 C C . ASN A 1 85 ? -0.052 -13.648 2.109 1.00 91.12 85 ASN A C 1
ATOM 702 O O . ASN A 1 85 ? 0.154 -14.819 1.810 1.00 91.12 85 ASN A O 1
ATOM 706 N N . VAL A 1 86 ? 0.923 -12.774 2.327 1.00 88.44 86 VAL A N 1
ATOM 707 C CA . VAL A 1 86 ? 2.349 -13.084 2.256 1.00 88.44 86 VAL A CA 1
ATOM 708 C C . VAL A 1 86 ? 2.929 -13.011 3.658 1.00 88.44 86 VAL A C 1
ATOM 710 O O . VAL A 1 86 ? 2.842 -11.975 4.325 1.00 88.44 86 VAL A O 1
ATOM 713 N N . SER A 1 87 ? 3.534 -14.106 4.108 1.00 87.19 87 SER A N 1
ATOM 714 C CA . SER A 1 87 ? 4.297 -14.119 5.353 1.00 87.19 87 SER A CA 1
ATOM 715 C C . SER A 1 87 ? 5.630 -13.394 5.163 1.00 87.19 87 SER A C 1
ATOM 717 O O . SER A 1 87 ? 6.366 -13.640 4.212 1.00 87.19 87 SER A O 1
ATOM 719 N N . VAL A 1 88 ? 5.937 -12.466 6.067 1.00 83.38 88 VAL A N 1
ATOM 720 C CA . VAL A 1 88 ? 7.189 -11.703 6.080 1.00 83.38 88 VAL A CA 1
ATOM 721 C C . VAL A 1 88 ? 8.076 -12.277 7.179 1.00 83.38 88 VAL A C 1
ATOM 723 O O . VAL A 1 88 ? 8.105 -11.794 8.318 1.00 83.38 88 VAL A O 1
ATOM 726 N N . GLY A 1 89 ? 8.749 -13.381 6.850 1.00 75.50 89 GLY A N 1
ATOM 727 C CA . GLY A 1 89 ? 9.522 -14.172 7.801 1.00 75.50 89 GLY A CA 1
ATOM 728 C C . GLY A 1 89 ? 8.660 -14.613 8.988 1.00 75.50 89 GLY A C 1
ATOM 729 O O . GLY A 1 89 ? 7.504 -14.994 8.832 1.00 75.50 89 GLY A O 1
ATOM 730 N N . THR A 1 90 ? 9.191 -14.506 10.207 1.00 72.62 90 THR A N 1
ATOM 731 C CA . THR A 1 90 ? 8.430 -14.785 11.442 1.00 72.62 90 THR A CA 1
ATOM 732 C C . THR A 1 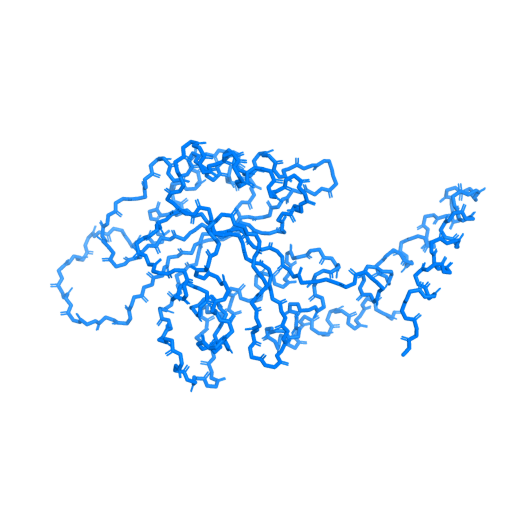90 ? 7.756 -13.539 12.027 1.00 72.62 90 THR A C 1
ATOM 734 O O . THR A 1 90 ? 7.325 -13.557 13.180 1.00 72.62 90 THR A O 1
ATOM 737 N N . HIS A 1 91 ? 7.739 -12.421 11.295 1.00 76.31 91 HIS A N 1
ATOM 738 C CA . HIS A 1 91 ? 7.383 -11.109 11.845 1.00 76.31 91 HIS A CA 1
ATOM 739 C C . HIS A 1 91 ? 5.964 -10.672 11.540 1.00 76.31 91 HIS A C 1
ATOM 741 O O . HIS A 1 91 ? 5.479 -9.731 12.162 1.00 76.31 91 HIS A O 1
ATOM 747 N N . GLY A 1 92 ? 5.284 -11.350 10.626 1.00 85.31 92 GLY A N 1
ATOM 748 C CA . GLY A 1 92 ? 3.886 -11.079 10.373 1.00 85.31 92 GLY A CA 1
ATOM 749 C C . GLY A 1 92 ? 3.447 -11.413 8.972 1.00 85.31 92 GLY A C 1
ATOM 750 O O . GLY A 1 92 ? 4.150 -12.087 8.225 1.00 85.31 92 GLY A O 1
ATOM 751 N N . THR A 1 93 ? 2.249 -10.956 8.647 1.00 90.94 93 THR A N 1
ATOM 752 C CA . THR A 1 93 ? 1.622 -11.153 7.345 1.00 90.94 93 THR A CA 1
ATOM 753 C C . THR A 1 93 ? 1.223 -9.811 6.761 1.00 90.94 93 THR A C 1
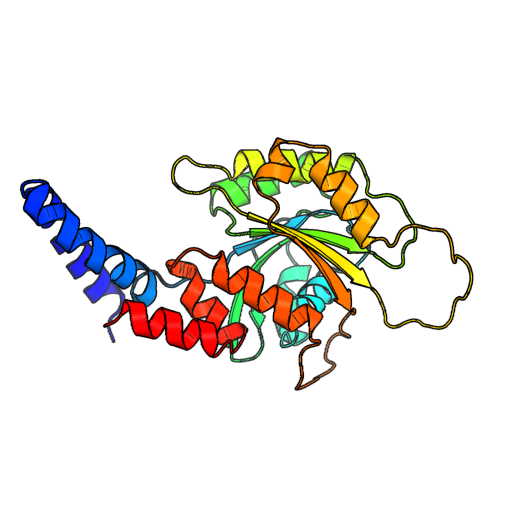ATOM 755 O O . THR A 1 93 ? 0.685 -8.957 7.463 1.00 90.94 93 THR A O 1
ATOM 758 N N . VAL A 1 94 ? 1.453 -9.645 5.464 1.00 92.75 94 VAL A N 1
ATOM 759 C CA . VAL A 1 94 ? 0.903 -8.547 4.664 1.00 92.75 94 VAL A CA 1
ATOM 760 C C . VAL A 1 94 ? -0.059 -9.119 3.635 1.00 92.75 94 VAL A C 1
ATOM 762 O O . VAL A 1 94 ? 0.091 -10.266 3.225 1.00 92.75 94 VAL A O 1
ATOM 765 N N . SER A 1 95 ? -1.039 -8.335 3.206 1.00 94.56 95 SER A N 1
ATOM 766 C CA . SER A 1 95 ? -1.916 -8.703 2.100 1.00 94.56 95 SER A CA 1
ATOM 767 C C . SER A 1 95 ? -1.550 -7.887 0.865 1.00 94.56 95 SER A C 1
ATOM 769 O O . SER A 1 95 ? -1.440 -6.664 0.946 1.00 94.56 95 SER A O 1
ATOM 771 N N . VAL A 1 96 ? -1.326 -8.545 -0.268 1.00 94.75 96 VAL A N 1
ATOM 772 C CA . VAL A 1 96 ? -0.876 -7.918 -1.513 1.00 94.75 96 VAL A CA 1
ATOM 773 C C . VAL A 1 96 ? -1.848 -8.249 -2.638 1.00 94.75 96 VAL A C 1
ATOM 775 O O . VAL A 1 96 ? -2.133 -9.416 -2.888 1.00 94.75 96 VAL A O 1
ATOM 778 N N . LEU A 1 97 ? -2.319 -7.220 -3.338 1.00 95.62 97 LEU A N 1
ATOM 779 C CA . LEU A 1 97 ? -3.074 -7.332 -4.584 1.00 95.62 97 LEU A CA 1
ATOM 780 C C . LEU A 1 97 ? -2.215 -6.778 -5.721 1.00 95.62 97 LEU A C 1
ATOM 782 O O . LEU A 1 97 ? -1.971 -5.572 -5.797 1.00 95.62 97 LEU A O 1
ATOM 786 N N . ASP A 1 98 ? -1.731 -7.652 -6.603 1.00 95.12 98 ASP A N 1
ATOM 787 C CA . ASP A 1 98 ? -0.961 -7.226 -7.772 1.00 95.12 98 ASP A CA 1
ATOM 788 C C . ASP A 1 98 ? -1.891 -6.860 -8.933 1.00 95.12 98 ASP A C 1
ATOM 790 O O . ASP A 1 98 ? -2.496 -7.730 -9.557 1.00 95.12 98 ASP A O 1
ATOM 794 N N . ALA A 1 99 ? -2.001 -5.563 -9.221 1.00 95.69 99 ALA A N 1
ATOM 795 C CA . ALA A 1 99 ? -2.786 -5.016 -10.325 1.00 95.69 99 ALA A CA 1
ATOM 796 C C . ALA A 1 99 ? -1.912 -4.578 -11.517 1.00 95.69 99 ALA A C 1
ATOM 798 O O . ALA A 1 99 ? -2.402 -3.959 -12.468 1.00 95.69 99 ALA A O 1
ATOM 799 N N . ARG A 1 100 ? -0.602 -4.855 -11.485 1.00 93.69 100 ARG A N 1
ATOM 800 C CA . ARG A 1 100 ? 0.331 -4.443 -12.541 1.00 93.69 100 ARG A CA 1
ATOM 801 C C . ARG A 1 100 ? 0.009 -5.164 -13.846 1.00 93.69 100 ARG A C 1
ATOM 803 O O . ARG A 1 100 ? -0.281 -6.356 -13.873 1.00 93.69 100 ARG A O 1
ATOM 810 N N . GLY A 1 101 ? 0.067 -4.429 -14.956 1.00 89.12 101 GLY A N 1
ATOM 811 C CA . GLY A 1 101 ? -0.173 -4.984 -16.293 1.00 89.12 101 GLY A CA 1
ATOM 812 C C . GLY A 1 101 ? -1.612 -5.431 -16.588 1.00 89.12 101 GLY A C 1
ATOM 813 O O . GLY A 1 101 ? -1.845 -5.918 -17.691 1.00 89.12 101 GLY A O 1
ATOM 814 N N . ALA A 1 102 ? -2.565 -5.242 -15.666 1.00 91.38 102 ALA A N 1
ATOM 815 C CA . ALA A 1 102 ? -3.970 -5.587 -15.875 1.00 91.38 102 ALA A CA 1
ATOM 816 C C . ALA A 1 102 ? -4.543 -4.909 -17.136 1.00 91.38 102 ALA A C 1
ATOM 818 O O . ALA A 1 102 ? -4.365 -3.704 -17.361 1.00 91.38 102 ALA A O 1
ATOM 819 N N . ASP A 1 103 ? -5.209 -5.694 -17.981 1.00 89.56 103 ASP A N 1
ATOM 820 C CA . ASP A 1 103 ? -6.071 -5.188 -19.051 1.00 89.56 103 ASP A CA 1
ATOM 821 C C . ASP A 1 103 ? -7.449 -4.779 -18.500 1.00 89.56 103 ASP A C 1
ATOM 823 O O . ASP A 1 103 ? -7.706 -4.898 -17.305 1.00 89.56 103 ASP A O 1
ATOM 827 N N . GLU A 1 104 ? -8.345 -4.266 -19.346 1.00 87.69 104 GLU A N 1
ATOM 828 C CA . GLU A 1 104 ? -9.662 -3.796 -18.886 1.00 87.69 104 GLU A CA 1
ATOM 829 C C . GLU A 1 104 ? -10.503 -4.898 -18.221 1.00 87.69 104 GLU A C 1
ATOM 831 O O . GLU A 1 104 ? -11.223 -4.621 -17.262 1.00 87.69 104 GLU A O 1
ATOM 836 N N . ASN A 1 105 ? -10.381 -6.150 -18.676 1.00 87.56 105 ASN A N 1
ATOM 837 C CA . ASN A 1 105 ? -11.109 -7.274 -18.085 1.00 87.56 105 ASN A CA 1
ATOM 838 C C . ASN A 1 105 ? -10.536 -7.627 -16.708 1.00 87.56 105 ASN A C 1
ATOM 840 O O . ASN A 1 105 ? -11.278 -7.801 -15.744 1.00 87.56 105 ASN A O 1
ATOM 844 N N . ALA A 1 106 ? -9.210 -7.693 -16.593 1.00 91.25 106 ALA A N 1
ATOM 845 C CA . ALA A 1 106 ? -8.521 -7.924 -15.333 1.00 91.25 106 ALA A CA 1
ATOM 846 C C . ALA A 1 106 ? -8.755 -6.790 -14.326 1.00 91.25 106 ALA A C 1
ATOM 848 O O . ALA A 1 106 ? -8.907 -7.056 -13.135 1.00 91.25 106 ALA A O 1
ATOM 849 N N . LEU A 1 107 ? -8.839 -5.537 -14.786 1.00 93.38 107 LEU A N 1
ATOM 850 C CA . LEU A 1 107 ? -9.129 -4.391 -13.923 1.00 93.38 107 LEU A CA 1
ATOM 851 C C . LEU A 1 107 ? -10.488 -4.512 -13.240 1.00 93.38 107 LEU A C 1
ATOM 853 O O . LEU A 1 107 ? -10.604 -4.107 -12.088 1.00 93.38 107 LEU A O 1
ATOM 857 N N . HIS A 1 108 ? -11.486 -5.110 -13.893 1.00 92.56 108 HIS A N 1
ATOM 858 C CA . HIS A 1 108 ? -12.765 -5.381 -13.243 1.00 92.56 108 HIS A CA 1
ATOM 859 C C . HIS A 1 108 ? -12.602 -6.300 -12.024 1.00 92.56 108 HIS A C 1
ATOM 861 O O . HIS A 1 108 ? -13.129 -5.997 -10.957 1.00 92.56 108 HIS A O 1
ATOM 867 N N . ASN A 1 109 ? -11.797 -7.362 -12.141 1.00 93.12 109 ASN A N 1
ATOM 868 C CA . ASN A 1 109 ? -11.510 -8.260 -11.018 1.00 93.12 109 ASN A CA 1
ATOM 869 C C . ASN A 1 109 ? -10.783 -7.530 -9.879 1.00 93.12 109 ASN A C 1
ATOM 871 O O . ASN A 1 109 ? -11.130 -7.711 -8.715 1.00 93.12 109 ASN A O 1
ATOM 875 N N . VAL A 1 110 ? -9.812 -6.672 -10.211 1.00 95.88 110 VAL A N 1
ATOM 876 C CA . VAL A 1 110 ? -9.106 -5.843 -9.218 1.00 95.88 110 VAL A CA 1
ATOM 877 C C . VAL A 1 110 ? -10.081 -4.894 -8.509 1.00 95.88 110 VAL A C 1
ATOM 879 O O . VAL A 1 110 ? -10.021 -4.750 -7.290 1.00 95.88 110 VAL A O 1
ATOM 882 N N . GLU A 1 111 ? -10.998 -4.258 -9.243 1.00 95.31 111 GLU A N 1
ATOM 883 C CA . GLU A 1 111 ? -12.022 -3.376 -8.670 1.00 95.31 111 GLU A CA 1
ATOM 884 C C . GLU A 1 111 ? -12.981 -4.131 -7.736 1.00 95.31 111 GLU A C 1
ATOM 886 O O . GLU A 1 111 ? -13.314 -3.617 -6.667 1.00 95.31 111 GLU A O 1
ATOM 891 N N . GLU A 1 112 ? -13.391 -5.355 -8.085 1.00 94.19 112 GLU A N 1
ATOM 892 C CA . GLU A 1 112 ? -14.198 -6.200 -7.195 1.00 94.19 112 GLU A CA 1
ATOM 893 C C . GLU A 1 112 ? -13.460 -6.544 -5.896 1.00 94.19 112 GLU A C 1
ATOM 895 O O . GLU A 1 112 ? -14.042 -6.465 -4.811 1.00 94.19 112 GLU A O 1
ATOM 900 N N . GLU A 1 113 ? -12.182 -6.917 -5.988 1.00 95.50 113 GLU A N 1
ATOM 901 C CA . GLU A 1 113 ? -11.354 -7.226 -4.820 1.00 95.50 113 GLU A CA 1
ATOM 902 C C . GLU A 1 113 ? -11.183 -6.008 -3.906 1.00 95.50 113 GLU A C 1
ATOM 904 O O . GLU A 1 113 ? -11.273 -6.148 -2.683 1.00 95.50 113 GLU A O 1
ATOM 909 N N . LEU A 1 114 ? -11.010 -4.810 -4.476 1.00 95.06 114 LEU A N 1
ATOM 910 C CA . LEU A 1 114 ? -10.958 -3.557 -3.713 1.00 95.06 114 LEU A CA 1
ATOM 911 C C . LEU A 1 114 ? -12.300 -3.216 -3.060 1.00 95.06 114 LEU A C 1
ATOM 913 O O . LEU A 1 114 ? -12.329 -2.731 -1.930 1.00 95.06 114 LEU A O 1
ATOM 917 N N . GLY A 1 115 ? -13.414 -3.509 -3.736 1.00 93.56 115 GLY A N 1
ATOM 918 C CA . GLY A 1 115 ? -14.754 -3.345 -3.173 1.00 93.56 115 GLY A CA 1
ATOM 919 C C . GLY A 1 115 ? -15.020 -4.276 -1.987 1.00 93.56 115 GLY A C 1
ATOM 920 O O . GLY A 1 115 ? -15.704 -3.888 -1.041 1.00 93.56 115 GLY A O 1
ATOM 921 N N . ARG A 1 116 ? -14.461 -5.494 -2.007 1.00 93.31 116 ARG A N 1
ATOM 922 C CA . ARG A 1 116 ? -14.534 -6.440 -0.879 1.00 93.31 116 ARG A CA 1
ATOM 923 C C . ARG A 1 116 ? -13.623 -6.025 0.268 1.00 93.31 116 ARG A C 1
ATOM 925 O O . ARG A 1 116 ? -14.009 -6.138 1.431 1.00 93.31 116 ARG A O 1
ATOM 932 N N . GLN A 1 117 ? -12.402 -5.608 -0.050 1.00 92.62 117 GLN A N 1
ATOM 933 C CA . GLN A 1 117 ? -11.394 -5.228 0.928 1.00 92.62 117 GLN A CA 1
ATOM 934 C C . GLN A 1 117 ? -10.602 -4.022 0.416 1.00 92.62 117 GLN A C 1
ATOM 936 O O . GLN A 1 117 ? -9.787 -4.182 -0.495 1.00 92.62 117 GLN A O 1
ATOM 941 N N . PRO A 1 118 ? -10.782 -2.829 1.012 1.00 94.94 118 PRO A N 1
ATOM 942 C CA . PRO A 1 118 ? -10.038 -1.659 0.587 1.00 94.94 118 PRO A CA 1
ATOM 943 C C . PRO A 1 118 ? -8.559 -1.807 0.944 1.00 94.94 118 PRO A C 1
ATOM 945 O O . PRO A 1 118 ? -8.197 -2.370 1.985 1.00 94.94 118 PRO A O 1
ATOM 948 N N . ALA A 1 119 ? -7.719 -1.263 0.075 1.00 96.69 119 ALA A N 1
ATOM 949 C CA . ALA A 1 119 ? -6.294 -1.106 0.282 1.00 96.69 119 ALA A CA 1
ATOM 950 C C . ALA A 1 119 ? -6.001 -0.022 1.322 1.00 96.69 119 ALA A C 1
ATOM 952 O O . ALA A 1 119 ? -6.707 0.988 1.391 1.00 96.69 119 ALA A O 1
ATOM 953 N N . ASP A 1 120 ? -4.907 -0.199 2.059 1.00 96.12 120 ASP A N 1
ATOM 954 C CA . ASP A 1 120 ? -4.372 0.827 2.952 1.00 96.12 120 ASP A CA 1
ATOM 955 C C . ASP A 1 120 ? -3.434 1.771 2.193 1.00 96.12 120 ASP A C 1
ATOM 957 O O . ASP A 1 120 ? -3.486 2.993 2.352 1.00 96.12 120 ASP A O 1
ATOM 961 N N . ILE A 1 121 ? -2.573 1.200 1.344 1.00 97.44 121 ILE A N 1
ATOM 962 C CA . ILE A 1 121 ? -1.557 1.931 0.582 1.00 97.44 121 ILE A CA 1
ATOM 963 C C . ILE A 1 121 ? -1.427 1.349 -0.831 1.00 97.44 121 ILE A C 1
ATOM 965 O O . ILE A 1 121 ? -1.402 0.134 -1.034 1.00 97.44 121 ILE A O 1
ATOM 969 N N . PHE A 1 122 ? -1.283 2.235 -1.813 1.00 98.06 122 PHE A N 1
ATOM 970 C CA . PHE A 1 122 ? -0.897 1.897 -3.179 1.00 98.06 122 PHE A CA 1
ATOM 971 C C . PHE A 1 122 ? 0.613 2.067 -3.350 1.00 98.06 122 PHE A C 1
ATOM 973 O O . PHE A 1 122 ? 1.164 3.138 -3.089 1.00 98.06 122 PHE A O 1
ATOM 980 N N . LEU A 1 123 ? 1.277 1.024 -3.839 1.00 97.69 123 LEU A N 1
ATOM 981 C CA . LEU A 1 123 ? 2.691 1.040 -4.198 1.00 97.69 123 LEU A CA 1
ATOM 982 C C . LEU A 1 123 ? 2.794 1.061 -5.726 1.00 97.69 123 LEU A C 1
ATOM 984 O O . LEU A 1 123 ? 2.472 0.081 -6.400 1.00 97.69 123 LEU A O 1
ATOM 988 N N . HIS A 1 124 ? 3.203 2.197 -6.289 1.00 97.44 124 HIS A N 1
ATOM 989 C CA . HIS A 1 124 ? 3.386 2.343 -7.731 1.00 97.44 124 HIS A CA 1
ATOM 990 C C . HIS A 1 124 ? 4.830 2.039 -8.111 1.00 97.44 124 HIS A C 1
ATOM 992 O O . HIS A 1 124 ? 5.727 2.850 -7.880 1.00 97.44 124 HIS A O 1
ATOM 998 N N . VAL A 1 125 ? 5.049 0.855 -8.672 1.00 95.56 125 VAL A N 1
ATOM 999 C CA . VAL A 1 125 ? 6.371 0.266 -8.867 1.00 95.56 125 VAL A CA 1
ATOM 1000 C C . VAL A 1 125 ? 6.840 0.452 -10.306 1.00 95.56 125 VAL A C 1
ATOM 1002 O O . VAL A 1 125 ? 6.122 0.137 -11.256 1.00 95.56 125 VAL A O 1
ATOM 1005 N N . ILE A 1 126 ? 8.078 0.906 -10.481 1.00 94.06 126 ILE A N 1
ATOM 1006 C CA . ILE A 1 126 ? 8.765 0.915 -11.775 1.00 94.06 126 ILE A CA 1
ATOM 1007 C C . ILE A 1 126 ? 10.075 0.132 -11.704 1.00 94.06 126 ILE A C 1
ATOM 1009 O O . ILE A 1 126 ? 10.704 0.031 -10.653 1.00 94.06 126 ILE A O 1
ATOM 1013 N N . ASP A 1 127 ? 10.503 -0.376 -12.859 1.00 90.88 127 ASP A N 1
ATOM 1014 C CA . ASP A 1 127 ? 11.863 -0.878 -13.052 1.00 90.88 127 ASP A CA 1
ATOM 1015 C C . ASP A 1 127 ? 12.786 0.307 -13.361 1.00 90.88 127 ASP A C 1
ATOM 1017 O O . ASP A 1 127 ? 12.777 0.853 -14.476 1.00 90.88 127 ASP A O 1
ATOM 1021 N N . GLY A 1 128 ? 13.559 0.709 -12.352 1.00 87.19 128 GLY A N 1
ATOM 1022 C CA . GLY A 1 128 ? 14.474 1.840 -12.406 1.00 87.19 128 GLY A CA 1
ATOM 1023 C C . GLY A 1 128 ? 15.660 1.629 -13.348 1.00 87.19 128 GLY A C 1
ATOM 1024 O O . GLY A 1 128 ? 16.213 2.605 -13.854 1.00 87.19 128 GLY A O 1
ATOM 1025 N N . ASN A 1 129 ? 15.994 0.376 -13.673 1.00 84.31 129 ASN A N 1
ATOM 1026 C CA . ASN A 1 129 ? 17.084 0.044 -14.595 1.00 84.31 129 ASN A CA 1
ATOM 1027 C C . ASN A 1 129 ? 16.647 0.116 -16.061 1.00 84.31 129 ASN A C 1
ATOM 1029 O O . ASN A 1 129 ? 17.477 0.175 -16.967 1.00 84.31 129 ASN A O 1
ATOM 1033 N N . SER A 1 130 ? 15.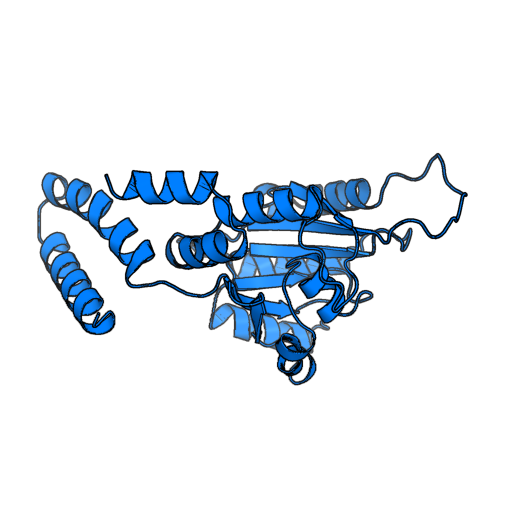338 0.109 -16.326 1.00 82.50 130 SER A N 1
ATOM 1034 C CA . SER A 1 130 ? 14.823 -0.044 -17.687 1.00 82.50 130 SER A CA 1
ATOM 1035 C C . SER A 1 130 ? 15.148 1.122 -18.627 1.00 82.50 130 SER A C 1
ATOM 1037 O O . SER A 1 130 ? 15.003 0.992 -19.846 1.00 82.50 130 SER A O 1
ATOM 1039 N N . GLY A 1 131 ? 15.493 2.291 -18.074 1.00 75.75 131 GLY A N 1
ATOM 1040 C CA . GLY A 1 131 ? 15.714 3.535 -18.815 1.00 75.75 131 GLY A CA 1
ATOM 1041 C C . GLY A 1 131 ? 14.478 4.074 -19.553 1.00 75.75 131 GLY A C 1
ATOM 1042 O O . GLY A 1 131 ? 14.571 5.111 -20.219 1.00 75.75 131 GLY A O 1
ATOM 1043 N N . ARG A 1 132 ? 13.325 3.398 -19.446 1.00 79.00 132 ARG A N 1
ATOM 1044 C CA . ARG A 1 132 ? 12.088 3.727 -20.163 1.00 79.00 132 ARG A CA 1
ATOM 1045 C C . ARG A 1 132 ? 11.290 4.810 -19.425 1.00 79.00 132 ARG A C 1
ATOM 1047 O O . ARG A 1 132 ? 11.469 4.988 -18.221 1.00 79.00 132 ARG A O 1
ATOM 1054 N N . PRO A 1 133 ? 10.432 5.564 -20.134 1.00 81.88 133 PRO A N 1
ATOM 1055 C CA . PRO A 1 133 ? 9.499 6.471 -19.479 1.00 81.88 133 PRO A CA 1
ATOM 1056 C C . PRO A 1 133 ? 8.460 5.692 -18.665 1.00 81.88 133 PRO A C 1
ATOM 1058 O O . PRO A 1 133 ? 8.139 4.544 -18.985 1.00 81.88 133 PRO A O 1
ATOM 1061 N N . VAL A 1 134 ? 7.915 6.348 -17.641 1.00 87.44 134 VAL A N 1
ATOM 1062 C CA . VAL A 1 134 ? 6.706 5.882 -16.955 1.00 87.44 134 VAL A CA 1
ATOM 1063 C C . VAL A 1 134 ? 5.548 5.948 -17.946 1.00 87.44 134 VAL A C 1
ATOM 1065 O O . VAL A 1 134 ? 5.378 6.952 -18.638 1.00 87.44 134 VAL A O 1
ATOM 1068 N N . LEU A 1 135 ? 4.786 4.864 -18.071 1.00 88.88 135 LEU A N 1
ATOM 1069 C CA . LEU A 1 135 ? 3.701 4.794 -19.044 1.00 88.88 135 LEU A CA 1
ATOM 1070 C C . LEU A 1 135 ? 2.492 5.589 -18.534 1.00 88.88 135 LEU A C 1
ATOM 1072 O O . LEU A 1 135 ? 2.071 5.412 -17.392 1.00 88.88 135 LEU A O 1
ATOM 1076 N N . SER A 1 136 ? 1.884 6.415 -19.396 1.00 90.75 136 SER A N 1
ATOM 1077 C CA . SER A 1 136 ? 0.647 7.139 -19.041 1.00 90.75 136 SER A CA 1
ATOM 1078 C C . SER A 1 136 ? -0.455 6.172 -18.612 1.00 90.75 136 SER A C 1
ATOM 1080 O O . SER A 1 136 ? -1.087 6.386 -17.582 1.00 90.75 136 SER A O 1
ATOM 1082 N N . ARG A 1 137 ? -0.593 5.044 -19.326 1.00 92.56 137 ARG A N 1
ATOM 1083 C CA . ARG A 1 137 ? -1.526 3.965 -18.976 1.00 92.56 137 ARG A CA 1
ATOM 1084 C C . ARG A 1 137 ? -1.356 3.499 -17.530 1.00 92.56 137 ARG A C 1
ATOM 1086 O O . ARG A 1 137 ? -2.344 3.320 -16.834 1.00 92.56 137 ARG A O 1
ATOM 1093 N N . ASP A 1 138 ? -0.124 3.334 -17.054 1.00 93.56 138 ASP A N 1
ATOM 1094 C CA . ASP A 1 138 ? 0.126 2.830 -15.701 1.00 93.56 138 ASP A CA 1
ATOM 1095 C C . ASP A 1 138 ? -0.347 3.831 -14.634 1.00 93.56 138 ASP A C 1
ATOM 1097 O O . ASP A 1 138 ? -0.936 3.442 -13.622 1.00 93.56 138 ASP A O 1
ATOM 1101 N N . THR A 1 139 ? -0.134 5.130 -14.865 1.00 95.12 139 THR A N 1
ATOM 1102 C CA . THR A 1 139 ? -0.617 6.182 -13.956 1.00 95.12 139 THR A CA 1
ATOM 1103 C C . THR A 1 139 ? -2.124 6.428 -14.099 1.00 95.12 139 THR A C 1
ATOM 1105 O O . THR A 1 139 ? -2.765 6.868 -13.149 1.00 95.12 139 THR A O 1
ATOM 1108 N N . GLU A 1 140 ? -2.724 6.162 -15.264 1.00 95.06 140 GLU A N 1
ATOM 1109 C CA . GLU A 1 140 ? -4.184 6.157 -15.471 1.00 95.06 140 GLU A CA 1
ATOM 1110 C C . GLU A 1 140 ? -4.842 5.013 -14.702 1.00 95.06 140 GLU A C 1
ATOM 1112 O O . GLU A 1 140 ? -5.786 5.252 -13.951 1.00 95.06 140 GLU A O 1
ATOM 1117 N N . THR A 1 141 ? -4.291 3.802 -14.805 1.00 95.25 141 THR A N 1
ATOM 1118 C CA . THR A 1 141 ? -4.732 2.643 -14.027 1.00 95.25 141 THR A CA 1
ATOM 1119 C C . THR A 1 141 ? -4.648 2.916 -12.529 1.00 95.25 141 THR A C 1
ATOM 1121 O O . THR A 1 141 ? -5.622 2.686 -11.814 1.00 95.25 141 THR A O 1
ATOM 1124 N N . LEU A 1 142 ? -3.525 3.462 -12.046 1.00 97.00 142 LEU A N 1
ATOM 1125 C CA . LEU A 1 142 ? -3.398 3.863 -10.643 1.00 97.00 142 LEU A CA 1
ATOM 1126 C C . LEU A 1 142 ? -4.494 4.860 -10.242 1.00 97.00 142 LEU A C 1
ATOM 1128 O O . LEU A 1 142 ? -5.143 4.657 -9.223 1.00 97.00 142 LEU A O 1
ATOM 1132 N N . ALA A 1 143 ? -4.730 5.908 -11.037 1.00 96.31 143 ALA A N 1
ATOM 1133 C CA . ALA A 1 143 ? -5.755 6.906 -10.731 1.00 96.31 143 ALA A CA 1
ATOM 1134 C C . ALA A 1 143 ? -7.167 6.305 -10.691 1.00 96.31 143 ALA A C 1
ATOM 1136 O O . ALA A 1 143 ? -7.944 6.647 -9.801 1.00 96.31 143 ALA A O 1
ATOM 1137 N N . LYS A 1 144 ? -7.480 5.384 -11.610 1.00 95.56 144 LYS A N 1
ATOM 1138 C CA . LYS A 1 144 ? -8.761 4.666 -11.655 1.00 95.56 144 LYS A CA 1
ATOM 1139 C C . LYS A 1 144 ? -8.971 3.835 -10.387 1.00 95.56 144 LYS A C 1
ATOM 1141 O O . LYS A 1 144 ? -9.989 3.994 -9.718 1.00 95.56 144 LYS A O 1
ATOM 1146 N N . LEU A 1 145 ? -8.001 2.989 -10.036 1.00 96.25 145 LEU A N 1
ATOM 1147 C CA . LEU A 1 145 ? -8.090 2.101 -8.872 1.00 96.25 145 LEU A CA 1
ATOM 1148 C C . LEU A 1 145 ? -8.075 2.878 -7.550 1.00 96.25 145 LEU A C 1
ATOM 1150 O O . LEU A 1 145 ? -8.836 2.560 -6.639 1.00 96.25 145 LEU A O 1
ATOM 1154 N N . HIS A 1 146 ? -7.255 3.927 -7.456 1.00 96.31 146 HIS A N 1
ATOM 1155 C CA . HIS A 1 146 ? -7.208 4.800 -6.284 1.00 96.31 146 HIS A CA 1
ATOM 1156 C C . HIS A 1 146 ? -8.560 5.478 -6.051 1.00 96.31 146 HIS A C 1
ATOM 1158 O O . HIS A 1 146 ? -9.111 5.364 -4.960 1.00 96.31 146 HIS A O 1
ATOM 1164 N N . ALA A 1 147 ? -9.160 6.067 -7.092 1.00 94.56 147 ALA A N 1
ATOM 1165 C CA . ALA A 1 147 ? -10.474 6.702 -6.996 1.00 94.56 147 ALA A CA 1
ATOM 1166 C C . ALA A 1 147 ? -11.585 5.731 -6.560 1.00 94.56 147 ALA A C 1
ATOM 1168 O O . ALA A 1 147 ? -12.512 6.139 -5.866 1.00 94.56 147 ALA A O 1
ATOM 1169 N N . LYS A 1 148 ? -11.488 4.447 -6.930 1.00 93.06 148 LYS A N 1
ATOM 1170 C CA . LYS A 1 148 ? -12.418 3.395 -6.485 1.00 93.06 148 LYS A CA 1
ATOM 1171 C C . LYS A 1 148 ? -12.246 3.006 -5.017 1.00 93.06 148 LYS A C 1
ATOM 1173 O O . LYS A 1 148 ? -13.202 2.538 -4.410 1.00 93.06 148 LYS A O 1
ATOM 1178 N N . ASN A 1 149 ? -11.053 3.194 -4.457 1.00 94.12 149 ASN A N 1
ATOM 1179 C CA . ASN A 1 149 ? -10.740 2.865 -3.068 1.00 94.12 149 ASN A CA 1
ATOM 1180 C C . ASN A 1 149 ? -10.945 4.051 -2.109 1.00 94.12 149 ASN A C 1
ATOM 1182 O O . ASN A 1 149 ? -10.946 3.861 -0.894 1.00 94.12 149 ASN A O 1
ATOM 1186 N N . VAL A 1 150 ? -11.078 5.278 -2.623 1.00 90.62 150 VAL A N 1
ATOM 1187 C CA . VAL A 1 150 ? -11.384 6.451 -1.796 1.00 90.62 150 VAL A CA 1
ATOM 1188 C C . VAL A 1 150 ? -12.804 6.334 -1.248 1.00 90.62 150 VAL A C 1
ATOM 1190 O O . VAL A 1 150 ? -13.772 6.151 -1.984 1.00 90.62 150 VAL A O 1
ATOM 1193 N N . SER A 1 151 ? -12.922 6.496 0.064 1.00 86.19 151 SER A N 1
ATOM 1194 C CA . SER A 1 151 ? -14.182 6.555 0.798 1.00 86.19 151 SER A CA 1
ATOM 1195 C C . SER A 1 151 ? -14.189 7.782 1.721 1.00 86.19 151 SER A C 1
ATOM 1197 O O . SER A 1 151 ? -13.125 8.343 1.995 1.00 86.19 151 SER A O 1
ATOM 1199 N N . PRO A 1 152 ? -15.354 8.207 2.243 1.00 78.69 152 PRO A N 1
ATOM 1200 C CA . PRO A 1 152 ? -15.424 9.312 3.205 1.00 78.69 152 PRO A CA 1
ATOM 1201 C C . PRO A 1 152 ? -14.591 9.082 4.475 1.00 78.69 152 PRO A C 1
ATOM 1203 O O . PRO A 1 152 ? -14.167 10.041 5.112 1.00 78.69 152 PRO A O 1
ATOM 1206 N N . GLU A 1 153 ? -14.369 7.819 4.840 1.00 72.69 153 GLU A N 1
ATOM 1207 C CA . GLU A 1 153 ? -13.684 7.415 6.072 1.00 72.69 153 GLU A CA 1
ATOM 1208 C C . GLU A 1 153 ? -12.197 7.107 5.854 1.00 72.69 153 GLU A C 1
ATOM 1210 O O . GLU A 1 153 ? -11.420 7.096 6.806 1.00 72.69 153 GLU A O 1
ATOM 1215 N N . SER A 1 154 ? -11.778 6.862 4.609 1.00 78.75 154 SER A N 1
ATOM 1216 C CA . SER A 1 154 ? -10.401 6.496 4.287 1.00 78.75 154 SER A CA 1
ATOM 1217 C C . SER A 1 154 ? -10.038 6.851 2.848 1.00 78.75 154 SER A C 1
ATOM 1219 O O . SER A 1 154 ? -10.717 6.450 1.899 1.00 78.75 154 SER A O 1
ATOM 1221 N N . ALA A 1 155 ? -8.925 7.569 2.697 1.00 88.00 155 ALA A N 1
ATOM 1222 C CA . ALA A 1 155 ? -8.291 7.855 1.419 1.00 88.00 155 ALA A CA 1
ATOM 1223 C C . ALA A 1 155 ? -6.885 7.231 1.423 1.00 88.00 155 ALA A C 1
ATOM 1225 O O . ALA A 1 155 ? -5.996 7.744 2.118 1.00 88.00 155 ALA A O 1
ATOM 1226 N N . PRO A 1 156 ? -6.668 6.128 0.683 1.00 93.62 156 PRO A N 1
ATOM 1227 C CA . PRO A 1 156 ? -5.415 5.389 0.739 1.00 93.62 156 PRO A CA 1
ATOM 1228 C C . PRO A 1 156 ? -4.266 6.252 0.223 1.00 93.62 156 PRO A C 1
ATOM 1230 O O . PRO A 1 156 ? -4.420 7.069 -0.693 1.00 93.62 156 PRO A O 1
ATOM 1233 N N . LYS A 1 157 ? -3.092 6.069 0.816 1.00 96.38 157 LYS A N 1
ATOM 1234 C CA . LYS A 1 157 ? -1.893 6.814 0.434 1.00 96.38 157 LYS A CA 1
ATOM 1235 C C . LYS A 1 157 ? -1.165 6.140 -0.723 1.00 96.38 157 LYS A C 1
ATOM 1237 O O . LYS A 1 157 ? -1.302 4.938 -0.936 1.00 96.38 157 LYS A O 1
ATOM 1242 N N . ILE A 1 158 ? -0.382 6.916 -1.466 1.00 97.88 158 ILE A N 1
ATOM 1243 C CA . ILE A 1 158 ? 0.395 6.438 -2.613 1.00 97.88 158 ILE A CA 1
ATOM 1244 C C . ILE A 1 158 ? 1.882 6.588 -2.304 1.00 97.88 158 ILE A C 1
ATOM 1246 O O . ILE A 1 158 ? 2.329 7.647 -1.862 1.00 97.88 158 ILE A O 1
ATOM 1250 N N . ILE A 1 159 ? 2.661 5.545 -2.574 1.00 97.94 159 ILE A N 1
ATOM 1251 C CA . ILE A 1 159 ? 4.124 5.586 -2.545 1.00 97.94 159 ILE A CA 1
ATOM 1252 C C . ILE A 1 159 ? 4.633 5.170 -3.924 1.00 97.94 159 ILE A C 1
ATOM 1254 O O . ILE A 1 159 ? 4.267 4.114 -4.440 1.00 97.94 159 ILE A O 1
ATOM 1258 N N . GLY A 1 160 ? 5.480 6.000 -4.530 1.00 96.94 160 GLY A N 1
ATOM 1259 C CA . GLY A 1 160 ? 6.205 5.624 -5.740 1.00 96.94 160 GLY A CA 1
ATOM 1260 C C . GLY A 1 160 ? 7.458 4.833 -5.379 1.00 96.94 160 GLY A C 1
ATOM 1261 O O . GLY A 1 160 ? 8.217 5.251 -4.508 1.00 96.94 160 GLY A O 1
ATOM 1262 N N . VAL A 1 161 ? 7.699 3.712 -6.051 1.00 95.25 161 VAL A N 1
ATOM 1263 C CA . VAL A 1 161 ? 8.862 2.855 -5.802 1.00 95.25 161 VAL A CA 1
ATOM 1264 C C . VAL A 1 161 ? 9.604 2.611 -7.110 1.00 95.25 161 VAL A C 1
ATOM 1266 O O . VAL A 1 161 ? 9.077 2.007 -8.040 1.00 95.25 161 VAL A O 1
ATOM 1269 N N . SER A 1 162 ? 10.849 3.070 -7.182 1.00 93.56 162 SER A N 1
ATOM 1270 C CA . SER A 1 162 ? 11.778 2.751 -8.264 1.00 93.56 162 SER A CA 1
ATOM 1271 C C . SER A 1 162 ? 12.705 1.638 -7.800 1.00 93.56 162 SER A C 1
ATOM 1273 O O . SER A 1 162 ? 13.578 1.875 -6.968 1.00 93.56 162 SER A O 1
ATOM 1275 N N . VAL A 1 163 ? 12.515 0.426 -8.320 1.00 90.94 163 VAL A N 1
ATOM 1276 C CA . VAL A 1 163 ? 13.371 -0.714 -7.976 1.00 90.94 163 VAL A CA 1
ATOM 1277 C C . VAL A 1 163 ? 14.599 -0.708 -8.879 1.00 90.94 163 VAL A C 1
ATOM 1279 O O . VAL A 1 163 ? 14.464 -0.718 -10.103 1.00 90.94 163 VAL A O 1
ATOM 1282 N N . VAL A 1 164 ? 15.791 -0.671 -8.286 1.00 88.06 164 VAL A N 1
ATOM 1283 C CA . VAL A 1 164 ? 17.073 -0.590 -9.006 1.00 88.06 164 VAL A CA 1
ATOM 1284 C C . VAL A 1 164 ? 17.947 -1.784 -8.663 1.00 88.06 164 VAL A C 1
ATOM 1286 O O . VAL A 1 164 ? 18.063 -2.156 -7.507 1.00 88.06 164 VAL A O 1
ATOM 1289 N N . ALA A 1 165 ? 18.570 -2.415 -9.650 1.00 78.62 165 ALA A N 1
ATOM 1290 C CA . ALA A 1 165 ? 19.509 -3.495 -9.373 1.00 78.62 165 ALA A CA 1
ATOM 1291 C C . ALA A 1 165 ? 20.861 -2.868 -9.002 1.00 78.62 165 ALA A C 1
ATOM 1293 O O . ALA A 1 165 ? 21.211 -1.833 -9.577 1.00 78.62 165 ALA A O 1
ATOM 1294 N N . PRO A 1 166 ? 21.636 -3.457 -8.074 1.00 65.69 166 PRO A N 1
ATOM 1295 C CA . PRO A 1 166 ? 23.009 -3.023 -7.858 1.00 65.69 166 PRO A CA 1
ATOM 1296 C C . PRO A 1 166 ? 23.778 -3.148 -9.181 1.00 65.69 166 PRO A C 1
ATOM 1298 O O . PRO A 1 166 ? 23.760 -4.189 -9.839 1.00 65.69 166 PRO A O 1
ATOM 1301 N N . ASP A 1 167 ? 24.380 -2.036 -9.592 1.00 59.25 167 ASP A N 1
ATOM 1302 C CA . ASP A 1 167 ? 24.928 -1.784 -10.922 1.00 59.25 167 ASP A CA 1
ATOM 1303 C C . ASP A 1 167 ? 25.870 -2.914 -11.392 1.00 59.25 167 ASP A C 1
ATOM 1305 O O . ASP A 1 167 ? 27.022 -3.013 -10.962 1.00 59.25 167 ASP A O 1
ATOM 1309 N N . ARG A 1 168 ? 25.412 -3.773 -12.315 1.00 46.62 168 ARG A N 1
ATOM 1310 C CA . ARG A 1 168 ? 26.329 -4.536 -13.175 1.00 46.62 168 ARG A CA 1
ATOM 1311 C C . ARG A 1 168 ? 26.793 -3.593 -14.273 1.00 46.62 168 ARG A C 1
ATOM 1313 O O . ARG A 1 168 ? 26.259 -3.632 -15.376 1.00 46.62 168 ARG A O 1
ATOM 1320 N N . ALA A 1 169 ? 27.754 -2.745 -13.912 1.00 42.56 169 ALA A N 1
ATOM 1321 C CA . ALA A 1 169 ? 28.617 -1.955 -14.781 1.00 42.56 169 ALA A CA 1
ATOM 1322 C C . ALA A 1 169 ? 28.079 -1.761 -16.208 1.00 42.56 169 ALA A C 1
ATOM 1324 O O . ALA A 1 169 ? 28.536 -2.418 -17.139 1.00 42.56 169 ALA A O 1
ATOM 1325 N N . ASN A 1 170 ? 27.154 -0.822 -16.398 1.00 42.38 170 ASN A N 1
ATOM 1326 C CA . ASN A 1 170 ? 26.951 -0.232 -17.717 1.00 42.38 170 ASN A CA 1
ATOM 1327 C C . ASN A 1 170 ? 26.985 1.288 -17.605 1.00 42.38 170 ASN A C 1
ATOM 1329 O O . ASN A 1 170 ? 25.975 1.983 -17.520 1.00 42.38 170 ASN A O 1
ATOM 1333 N N . GLY A 1 171 ? 28.213 1.808 -17.647 1.00 49.03 171 GLY A N 1
ATOM 1334 C CA . GLY A 1 171 ? 28.459 3.207 -17.936 1.00 49.03 171 GLY A CA 1
ATOM 1335 C C . GLY A 1 171 ? 27.883 3.553 -19.304 1.00 49.03 171 GLY A C 1
ATOM 1336 O O . GLY A 1 171 ? 28.342 3.032 -20.311 1.00 49.03 171 GLY A O 1
ATOM 1337 N N . THR A 1 172 ? 26.857 4.401 -19.338 1.00 47.47 172 THR A N 1
ATOM 1338 C CA . THR A 1 172 ? 26.511 5.311 -20.449 1.00 47.47 172 THR A CA 1
ATOM 1339 C C . THR A 1 172 ? 25.233 6.078 -20.099 1.00 47.47 172 THR A C 1
ATOM 1341 O O . THR A 1 172 ? 24.118 5.625 -20.339 1.00 47.47 172 THR A O 1
ATOM 1344 N N . GLY A 1 173 ? 25.388 7.289 -19.554 1.00 47.62 173 GLY A N 1
ATOM 1345 C CA . GLY A 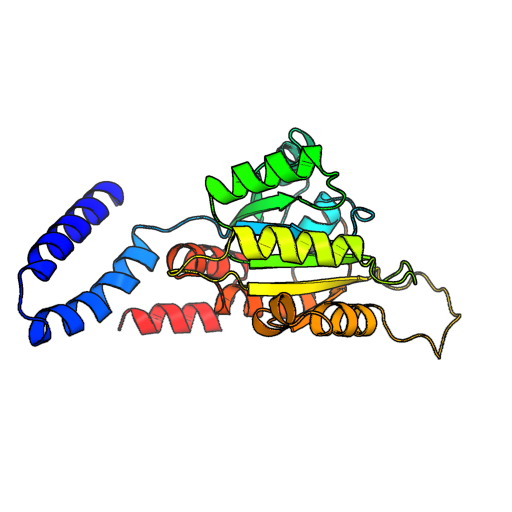1 173 ? 24.272 8.237 -19.454 1.00 47.62 173 GLY A CA 1
ATOM 1346 C C . GLY A 1 173 ? 24.362 9.229 -18.302 1.00 47.62 173 GLY A C 1
ATOM 1347 O O . GLY A 1 173 ? 23.493 9.218 -17.440 1.00 47.62 173 GLY A O 1
ATOM 1348 N N . ARG A 1 174 ? 25.368 10.114 -18.298 1.00 50.19 174 ARG A N 1
ATOM 1349 C CA . ARG A 1 174 ? 25.495 11.182 -17.285 1.00 50.19 174 ARG A CA 1
ATOM 1350 C C . ARG A 1 174 ? 24.391 12.258 -17.332 1.00 50.19 174 ARG A C 1
ATOM 1352 O O . ARG A 1 174 ? 24.308 13.024 -16.386 1.00 50.19 174 ARG A O 1
ATOM 1359 N N . ASP A 1 175 ? 23.513 12.259 -18.343 1.00 52.97 175 ASP A N 1
ATOM 1360 C CA . ASP A 1 175 ? 22.500 13.317 -18.546 1.00 52.97 175 ASP A CA 1
ATOM 1361 C C . ASP A 1 175 ? 21.034 12.844 -18.532 1.00 52.97 175 ASP A C 1
ATOM 1363 O O . ASP A 1 175 ? 20.123 13.630 -18.796 1.00 52.97 175 ASP A O 1
ATOM 1367 N N . LYS A 1 176 ? 20.748 11.565 -18.247 1.00 58.97 176 LYS A N 1
ATOM 1368 C CA . LYS A 1 176 ? 19.348 11.115 -18.136 1.00 58.97 176 LYS A CA 1
ATOM 1369 C C . LYS A 1 176 ? 18.863 11.302 -16.697 1.00 58.97 176 LYS A C 1
ATOM 1371 O O . LYS A 1 176 ? 19.521 10.795 -15.792 1.00 58.97 176 LYS A O 1
ATOM 1376 N N . PRO A 1 177 ? 17.705 11.958 -16.464 1.00 61.31 177 PRO A N 1
ATOM 1377 C CA . PRO A 1 177 ? 17.157 12.049 -15.120 1.00 61.31 177 PRO A CA 1
ATOM 1378 C C . PRO A 1 177 ? 16.910 10.640 -14.582 1.00 61.31 177 PRO A C 1
ATOM 1380 O O . PRO A 1 177 ? 16.394 9.778 -15.309 1.00 61.31 177 PRO A O 1
ATOM 1383 N N . ALA A 1 178 ? 17.303 10.426 -13.325 1.00 82.19 178 ALA A N 1
ATOM 1384 C CA . ALA A 1 178 ? 17.142 9.156 -12.634 1.00 82.19 178 ALA A CA 1
ATOM 1385 C C . ALA A 1 178 ? 15.675 8.698 -12.681 1.00 82.19 178 ALA A C 1
ATOM 1387 O O . ALA A 1 178 ? 14.749 9.516 -12.712 1.00 82.19 178 ALA A O 1
ATOM 1388 N N . ALA A 1 179 ? 15.447 7.386 -12.725 1.00 86.25 179 ALA A N 1
ATOM 1389 C CA . ALA A 1 179 ? 14.112 6.828 -12.933 1.00 86.25 179 ALA A CA 1
ATOM 1390 C C . ALA A 1 179 ? 13.102 7.286 -11.864 1.00 86.25 179 ALA A C 1
ATOM 1392 O O . ALA A 1 179 ? 11.961 7.607 -12.203 1.00 86.25 179 ALA A O 1
ATOM 1393 N N . HIS A 1 180 ? 13.538 7.432 -10.608 1.00 88.06 180 HIS A N 1
ATOM 1394 C CA . HIS A 1 180 ? 12.709 7.964 -9.525 1.00 88.06 180 HIS A CA 1
ATOM 1395 C C . HIS A 1 180 ? 12.266 9.424 -9.760 1.00 88.06 180 HIS A C 1
ATOM 1397 O O . HIS A 1 180 ? 11.143 9.775 -9.409 1.00 88.06 180 HIS A O 1
ATOM 1403 N N . VAL A 1 181 ? 13.083 10.265 -10.415 1.00 90.75 181 VAL A N 1
ATOM 1404 C CA . VAL A 1 181 ? 12.718 11.657 -10.759 1.00 90.75 181 VAL A CA 1
ATOM 1405 C C . VAL A 1 181 ? 11.613 11.676 -11.811 1.00 90.75 181 VAL A C 1
ATOM 1407 O O . VAL A 1 181 ? 10.638 12.414 -11.682 1.00 90.75 181 VAL A O 1
ATOM 1410 N N . LYS A 1 182 ? 11.730 10.824 -12.838 1.00 91.44 182 LYS A N 1
ATOM 1411 C CA . LYS A 1 182 ? 10.684 10.674 -13.863 1.00 91.44 182 LYS A CA 1
ATOM 1412 C C . LYS A 1 182 ? 9.382 10.162 -13.256 1.00 91.44 182 LYS A C 1
ATOM 1414 O O . LYS A 1 182 ? 8.312 10.632 -13.629 1.00 91.44 182 LYS A O 1
ATOM 1419 N N . LEU A 1 183 ? 9.477 9.224 -12.314 1.00 94.25 183 LEU A N 1
ATOM 1420 C CA . LEU A 1 183 ? 8.319 8.721 -11.586 1.00 94.25 183 LEU A CA 1
ATOM 1421 C C . LEU A 1 183 ? 7.653 9.807 -10.747 1.00 94.25 183 LEU A C 1
ATOM 1423 O O . LEU A 1 183 ? 6.436 9.960 -10.804 1.00 94.25 183 LEU A O 1
ATOM 1427 N N . GLN A 1 184 ? 8.440 10.587 -10.012 1.00 95.19 184 GLN A N 1
ATOM 1428 C CA . GLN A 1 184 ? 7.915 11.697 -9.230 1.00 95.19 184 GLN A CA 1
ATOM 1429 C C . GLN A 1 184 ? 7.199 12.723 -10.110 1.00 95.19 184 GLN A C 1
ATOM 1431 O O . GLN A 1 184 ? 6.099 13.140 -9.757 1.00 95.19 184 GLN A O 1
ATOM 1436 N N . ALA A 1 185 ? 7.769 13.076 -11.266 1.00 93.88 185 ALA A N 1
ATOM 1437 C CA . ALA A 1 185 ? 7.115 13.962 -12.226 1.00 93.88 185 ALA A CA 1
ATOM 1438 C C . ALA A 1 185 ? 5.781 13.378 -12.724 1.00 93.88 185 ALA A C 1
ATOM 1440 O O . ALA A 1 185 ? 4.750 14.032 -12.601 1.00 93.88 185 ALA A O 1
ATOM 1441 N N . ALA A 1 186 ? 5.773 12.122 -13.183 1.00 94.38 186 ALA A N 1
ATOM 1442 C CA . ALA A 1 186 ? 4.574 11.473 -13.719 1.00 94.38 186 ALA A CA 1
ATOM 1443 C C . ALA A 1 186 ? 3.433 11.348 -12.689 1.00 94.38 186 ALA A C 1
ATOM 1445 O O . ALA A 1 186 ? 2.261 11.500 -13.031 1.00 94.38 186 ALA A O 1
ATOM 1446 N N . LEU A 1 187 ? 3.755 11.085 -11.418 1.00 95.62 187 LEU A N 1
ATOM 1447 C CA . LEU A 1 187 ? 2.752 11.045 -10.348 1.00 95.62 187 LEU A CA 1
ATOM 1448 C C . LEU A 1 187 ? 2.276 12.450 -9.947 1.00 95.62 187 LEU A C 1
ATOM 1450 O O . LEU A 1 187 ? 1.109 12.619 -9.601 1.00 95.62 187 LEU A O 1
ATOM 1454 N N . ALA A 1 188 ? 3.150 13.459 -10.015 1.00 94.62 188 ALA A N 1
ATOM 1455 C CA . ALA A 1 188 ? 2.814 14.842 -9.681 1.00 94.62 188 ALA A CA 1
ATOM 1456 C C . ALA A 1 188 ? 1.986 15.557 -10.765 1.00 94.62 188 ALA A C 1
ATOM 1458 O O . ALA A 1 188 ? 1.260 16.499 -10.443 1.00 94.62 188 ALA A O 1
ATOM 1459 N N . GLU A 1 189 ? 2.066 15.115 -12.024 1.00 94.50 189 GLU A N 1
ATOM 1460 C CA . GLU A 1 189 ? 1.289 15.660 -13.149 1.00 94.50 189 GLU A CA 1
ATOM 1461 C C . GLU A 1 189 ? -0.228 15.512 -12.962 1.00 94.50 189 GLU A C 1
ATOM 1463 O O . GLU A 1 189 ? -0.999 16.324 -13.475 1.00 94.50 189 GLU A O 1
ATOM 1468 N N . LYS A 1 190 ? -0.674 14.501 -12.207 1.00 93.94 190 LYS A N 1
ATOM 1469 C CA . LYS A 1 190 ? -2.092 14.237 -11.943 1.00 93.94 190 LYS A CA 1
ATOM 1470 C C . LYS A 1 190 ? -2.465 14.705 -10.535 1.00 93.94 190 LYS A C 1
ATOM 1472 O O . LYS A 1 190 ? -2.043 14.064 -9.574 1.00 93.94 190 LYS A O 1
ATOM 1477 N N . PRO A 1 191 ? -3.307 15.748 -10.377 1.00 93.31 191 PRO A N 1
ATOM 1478 C CA . PRO A 1 191 ? -3.687 16.260 -9.059 1.00 93.31 191 PRO A CA 1
ATOM 1479 C C . PRO A 1 191 ? -4.273 15.187 -8.133 1.00 93.31 191 PRO A C 1
ATOM 1481 O O . PRO A 1 191 ? -3.873 15.092 -6.978 1.00 93.31 191 PRO A O 1
ATOM 1484 N N . SER A 1 192 ? -5.129 14.305 -8.667 1.00 92.81 192 SER A N 1
ATOM 1485 C CA . SER A 1 192 ? -5.744 13.211 -7.901 1.00 92.81 192 SER A CA 1
ATOM 1486 C C . SER A 1 192 ? -4.724 12.262 -7.263 1.00 92.81 192 SER A C 1
ATOM 1488 O O . SER A 1 192 ? -4.956 11.770 -6.160 1.00 92.81 192 SER A O 1
ATOM 1490 N N . LEU A 1 193 ? -3.588 12.030 -7.926 1.00 95.25 193 LEU A N 1
ATOM 1491 C CA . LEU A 1 193 ? -2.496 11.208 -7.407 1.00 95.25 193 LEU A CA 1
ATOM 1492 C C . LEU A 1 193 ? -1.579 12.013 -6.492 1.00 95.25 193 LEU A C 1
ATOM 1494 O O . LEU A 1 193 ? -1.234 11.554 -5.406 1.00 95.25 193 LEU A O 1
ATOM 1498 N N . ARG A 1 194 ? -1.207 13.223 -6.920 1.00 95.56 194 ARG A N 1
ATOM 1499 C CA . ARG A 1 194 ? -0.300 14.119 -6.198 1.00 95.56 194 ARG A CA 1
ATOM 1500 C C . ARG A 1 194 ? -0.782 14.401 -4.779 1.00 95.56 194 ARG A C 1
ATOM 1502 O O . ARG A 1 194 ? 0.023 14.361 -3.858 1.00 95.56 194 ARG A O 1
ATOM 1509 N N . ASP A 1 195 ? -2.077 14.639 -4.602 1.00 94.69 195 ASP A N 1
ATOM 1510 C CA . ASP A 1 195 ? -2.651 14.999 -3.302 1.00 94.69 195 ASP A CA 1
ATOM 1511 C C . ASP A 1 195 ? -2.631 13.817 -2.299 1.00 94.69 195 ASP A C 1
ATOM 1513 O O . ASP A 1 195 ? -2.778 14.011 -1.091 1.00 94.69 195 ASP A O 1
ATOM 1517 N N . HIS A 1 196 ? -2.384 12.592 -2.783 1.00 95.56 196 HIS A N 1
ATOM 1518 C CA . HIS A 1 196 ? -2.262 11.369 -1.980 1.00 95.56 196 HIS A CA 1
ATOM 1519 C C . HIS A 1 196 ? -0.846 10.769 -1.984 1.00 95.56 196 HIS A C 1
ATOM 1521 O O . HIS A 1 196 ? -0.599 9.784 -1.280 1.00 95.56 196 HIS A O 1
ATOM 1527 N N . LEU A 1 197 ? 0.081 11.340 -2.760 1.00 97.06 197 LEU A N 1
ATOM 1528 C CA . LEU A 1 197 ? 1.462 10.886 -2.873 1.00 97.06 197 LEU A CA 1
ATOM 1529 C C . LEU A 1 197 ? 2.251 11.271 -1.620 1.00 97.06 197 LEU A C 1
ATOM 1531 O O . LEU A 1 197 ? 2.465 12.449 -1.349 1.00 97.06 197 LEU A O 1
ATOM 1535 N N . LEU A 1 198 ? 2.732 10.271 -0.884 1.00 96.12 198 LEU A N 1
ATOM 1536 C CA . LEU A 1 198 ? 3.595 10.482 0.277 1.00 96.12 198 LEU A CA 1
ATOM 1537 C C . LEU A 1 198 ? 5.022 10.797 -0.152 1.00 96.12 198 LEU A C 1
ATOM 1539 O O . LEU A 1 198 ? 5.596 11.811 0.234 1.00 96.12 198 LEU A O 1
ATOM 1543 N N . GLN A 1 199 ? 5.613 9.893 -0.931 1.00 95.56 199 GLN A N 1
ATOM 1544 C CA . GLN A 1 199 ? 6.991 10.010 -1.377 1.00 95.56 199 GLN A CA 1
ATOM 1545 C C . GLN A 1 199 ? 7.255 9.082 -2.568 1.00 95.56 199 GLN A C 1
ATOM 1547 O O . GLN A 1 199 ? 6.575 8.069 -2.744 1.00 95.56 199 GLN A O 1
ATOM 1552 N N . VAL A 1 200 ? 8.274 9.412 -3.364 1.00 95.62 200 VAL A N 1
ATOM 1553 C CA . VAL A 1 200 ? 8.908 8.478 -4.299 1.00 95.62 200 VAL A CA 1
ATOM 1554 C C . VAL A 1 200 ? 10.261 8.048 -3.740 1.00 95.62 200 VAL A C 1
ATOM 1556 O O . VAL A 1 200 ? 11.073 8.893 -3.360 1.00 95.62 200 VAL A O 1
ATOM 1559 N N . LEU A 1 201 ? 10.489 6.740 -3.664 1.00 92.75 201 LEU A N 1
ATOM 1560 C CA . LEU A 1 201 ? 11.696 6.131 -3.116 1.00 92.75 201 LEU A CA 1
ATOM 1561 C C . LEU A 1 201 ? 12.376 5.257 -4.166 1.00 92.75 201 LEU A C 1
ATOM 1563 O O . LEU A 1 201 ? 11.718 4.582 -4.957 1.00 92.75 201 LEU A O 1
ATOM 1567 N N . GLU A 1 202 ? 13.702 5.255 -4.149 1.00 91.00 202 GLU A N 1
ATOM 1568 C CA . GLU A 1 202 ? 14.516 4.307 -4.899 1.00 91.00 202 GLU A CA 1
ATOM 1569 C C . GLU A 1 202 ? 14.960 3.194 -3.950 1.00 91.00 202 GLU A C 1
ATOM 1571 O O . GLU A 1 202 ? 15.502 3.484 -2.884 1.00 91.00 202 GLU A O 1
ATOM 1576 N N . VAL A 1 203 ? 14.679 1.938 -4.300 1.00 89.25 203 VAL A N 1
ATOM 1577 C CA . VAL A 1 203 ? 14.928 0.771 -3.442 1.00 89.25 203 VAL A CA 1
ATOM 1578 C C . VAL A 1 203 ? 15.779 -0.237 -4.213 1.00 89.25 203 VAL A C 1
ATOM 1580 O O . VAL A 1 203 ? 15.414 -0.594 -5.337 1.00 89.25 203 VAL A O 1
ATOM 1583 N N . PRO A 1 204 ? 16.911 -0.700 -3.655 1.00 87.00 204 PRO A N 1
ATOM 1584 C CA . PRO A 1 204 ? 17.726 -1.704 -4.316 1.00 87.00 204 PRO A CA 1
ATOM 1585 C C . PRO A 1 204 ? 16.990 -3.045 -4.357 1.00 87.00 204 PRO A C 1
ATOM 1587 O O . PRO A 1 204 ? 16.420 -3.468 -3.354 1.00 87.00 204 PRO A O 1
ATOM 1590 N N . LEU A 1 205 ? 17.021 -3.703 -5.513 1.00 84.50 205 LEU A N 1
ATOM 1591 C CA . LEU A 1 205 ? 16.466 -5.029 -5.741 1.00 84.50 205 LEU A CA 1
ATOM 1592 C C . LEU A 1 205 ? 17.096 -6.012 -4.752 1.00 84.50 205 LEU A C 1
ATOM 1594 O O . LEU A 1 205 ? 18.322 -6.120 -4.678 1.00 84.50 205 LEU A O 1
ATOM 1598 N N . SER A 1 206 ? 16.249 -6.724 -4.017 1.00 77.38 206 SER A N 1
ATOM 1599 C CA . SER A 1 206 ? 16.674 -7.804 -3.131 1.00 77.38 206 SER A CA 1
ATOM 1600 C C . SER A 1 206 ? 16.571 -9.138 -3.864 1.00 77.38 206 SER A C 1
ATOM 1602 O O . SER A 1 206 ? 15.549 -9.421 -4.494 1.00 77.38 206 SER A O 1
ATOM 1604 N N . GLU A 1 207 ? 17.614 -9.965 -3.794 1.00 68.50 207 GLU A N 1
ATOM 1605 C CA . GLU A 1 207 ? 17.574 -11.313 -4.363 1.00 68.50 207 GLU A CA 1
ATOM 1606 C C . GLU A 1 207 ? 16.694 -12.232 -3.504 1.00 68.50 207 GLU A C 1
ATOM 1608 O O . GLU A 1 207 ? 16.774 -12.250 -2.273 1.00 68.50 207 GLU A O 1
ATOM 1613 N N . LEU A 1 208 ? 15.852 -13.030 -4.162 1.00 65.88 208 LEU A N 1
ATOM 1614 C CA . LEU A 1 208 ? 14.941 -13.950 -3.493 1.00 65.88 208 LEU A CA 1
ATOM 1615 C C . LEU A 1 208 ? 15.723 -14.991 -2.677 1.00 65.88 208 LEU A C 1
ATOM 1617 O O . LEU A 1 208 ? 16.455 -15.803 -3.239 1.00 65.88 208 LEU A O 1
ATOM 1621 N N . GLY A 1 209 ? 15.547 -14.995 -1.355 1.00 57.94 209 GLY A N 1
ATOM 1622 C CA . GLY A 1 209 ? 16.254 -15.914 -0.457 1.00 57.94 209 GLY A CA 1
ATOM 1623 C C . GLY A 1 209 ? 17.646 -15.447 -0.013 1.00 57.94 209 GLY A C 1
ATOM 1624 O O . GLY A 1 209 ? 18.288 -16.158 0.761 1.00 57.94 209 GLY A O 1
ATOM 1625 N N . ALA A 1 210 ? 18.100 -14.259 -0.426 1.00 59.12 210 ALA A N 1
ATOM 1626 C CA . ALA A 1 210 ? 19.260 -13.624 0.187 1.00 59.12 210 ALA A CA 1
ATOM 1627 C C . ALA A 1 210 ? 18.880 -13.133 1.593 1.00 59.12 210 ALA A C 1
ATOM 1629 O O . ALA A 1 210 ? 18.202 -12.123 1.765 1.00 59.12 210 ALA A O 1
ATOM 1630 N N . VAL A 1 211 ? 19.304 -13.876 2.616 1.00 52.25 211 VAL A N 1
ATOM 1631 C CA . VAL A 1 211 ? 19.144 -13.475 4.017 1.00 52.25 211 VAL A CA 1
ATOM 1632 C C . VAL A 1 211 ? 20.183 -12.396 4.321 1.00 52.25 211 VAL A C 1
ATOM 1634 O O . VAL A 1 211 ? 21.303 -12.695 4.724 1.00 52.25 211 VAL A O 1
ATOM 1637 N N . SER A 1 212 ? 19.831 -11.132 4.091 1.00 53.62 212 SER A N 1
ATOM 1638 C CA . SER A 1 212 ? 20.565 -10.007 4.670 1.00 53.62 212 SER A CA 1
ATOM 1639 C C . SER A 1 212 ? 19.901 -9.664 5.998 1.00 53.62 212 SER A C 1
ATOM 1641 O O . SER A 1 212 ? 18.739 -9.258 6.013 1.00 53.62 212 SER A O 1
ATOM 1643 N N . GLU A 1 213 ? 20.606 -9.832 7.120 1.00 52.00 213 GLU A N 1
ATOM 1644 C CA . GLU A 1 213 ? 20.077 -9.422 8.433 1.00 52.00 213 GLU A CA 1
ATOM 1645 C C . GLU A 1 213 ? 19.847 -7.903 8.515 1.00 52.00 213 GLU A C 1
ATOM 1647 O O . GLU A 1 213 ? 19.029 -7.436 9.309 1.00 52.00 213 GLU A O 1
ATOM 1652 N N . GLU A 1 214 ? 20.522 -7.140 7.653 1.00 57.16 214 GLU A N 1
ATOM 1653 C CA . GLU A 1 214 ? 20.381 -5.696 7.535 1.00 57.16 214 GLU A CA 1
ATOM 1654 C C . GLU A 1 214 ? 19.601 -5.345 6.265 1.00 57.16 214 GLU A C 1
ATOM 1656 O O . GLU A 1 214 ? 20.062 -5.543 5.135 1.00 57.16 214 GLU A O 1
ATOM 1661 N N . ALA A 1 215 ? 18.391 -4.815 6.461 1.00 62.00 215 ALA A N 1
ATOM 1662 C CA . ALA A 1 215 ? 17.626 -4.177 5.400 1.00 62.00 215 ALA A CA 1
ATOM 1663 C C . ALA A 1 215 ? 18.388 -2.944 4.894 1.00 62.00 215 ALA A C 1
ATOM 1665 O O . ALA A 1 215 ? 18.911 -2.157 5.686 1.00 62.00 215 ALA A O 1
ATOM 1666 N N . SER A 1 216 ? 18.410 -2.739 3.574 1.00 72.75 216 SER A N 1
ATOM 1667 C CA . SER A 1 216 ? 18.967 -1.514 2.989 1.00 72.75 216 SER A CA 1
ATOM 1668 C C . SER A 1 216 ? 18.351 -0.269 3.654 1.00 72.75 216 SER A C 1
ATOM 1670 O O . SER A 1 216 ? 17.140 -0.264 3.899 1.00 72.75 216 SER A O 1
ATOM 1672 N N . PRO A 1 217 ? 19.113 0.821 3.879 1.00 79.81 217 PRO A N 1
ATOM 1673 C CA . PRO A 1 217 ? 18.575 2.070 4.426 1.00 79.81 217 PRO A CA 1
ATOM 1674 C C . PRO A 1 217 ? 17.335 2.585 3.680 1.00 79.81 217 PRO A C 1
ATOM 1676 O O . PRO A 1 217 ? 16.427 3.150 4.288 1.00 79.81 217 PRO A O 1
ATOM 1679 N N . ALA A 1 218 ? 17.262 2.356 2.364 1.00 81.31 218 ALA A N 1
ATOM 1680 C CA . ALA A 1 218 ? 16.100 2.709 1.555 1.00 81.31 218 ALA A CA 1
ATOM 1681 C C . ALA A 1 218 ? 14.864 1.851 1.878 1.00 81.31 218 ALA A C 1
ATOM 1683 O O . ALA A 1 218 ? 13.762 2.386 2.001 1.00 81.31 218 ALA A O 1
ATOM 1684 N N . ALA A 1 219 ? 15.048 0.541 2.067 1.00 80.00 219 ALA A N 1
ATOM 1685 C CA . ALA A 1 219 ? 13.982 -0.369 2.481 1.00 80.00 219 ALA A CA 1
ATOM 1686 C C . ALA A 1 219 ? 13.512 -0.055 3.913 1.00 80.00 219 ALA A C 1
ATOM 1688 O O . ALA A 1 219 ? 12.312 0.014 4.162 1.00 80.00 219 ALA A O 1
ATOM 1689 N N . ALA A 1 220 ? 14.434 0.245 4.834 1.00 82.00 220 ALA A N 1
ATOM 1690 C CA . ALA A 1 220 ? 14.096 0.689 6.187 1.00 82.00 220 ALA A CA 1
ATOM 1691 C C . ALA A 1 220 ? 13.283 1.997 6.176 1.00 82.00 220 ALA A C 1
ATOM 1693 O O . ALA A 1 220 ? 12.270 2.112 6.864 1.00 82.00 220 ALA A O 1
ATOM 1694 N N . ARG A 1 221 ? 13.669 2.966 5.334 1.00 86.94 221 ARG A N 1
ATOM 1695 C CA . ARG A 1 221 ? 12.920 4.218 5.152 1.00 86.94 221 ARG A CA 1
ATOM 1696 C C . ARG A 1 221 ? 11.524 3.986 4.575 1.00 86.94 221 ARG A C 1
ATOM 1698 O O . ARG A 1 221 ? 10.574 4.619 5.031 1.00 86.94 221 ARG A O 1
ATOM 1705 N N . LEU A 1 222 ? 11.389 3.096 3.591 1.00 88.94 222 LEU A N 1
ATOM 1706 C CA . LEU A 1 222 ? 10.087 2.696 3.057 1.00 88.94 222 LEU A CA 1
ATOM 1707 C C . LEU A 1 222 ? 9.212 2.086 4.160 1.00 88.94 222 LEU A C 1
ATOM 1709 O O . LEU A 1 222 ? 8.050 2.462 4.291 1.00 88.94 222 LEU A O 1
ATOM 1713 N N . MET A 1 223 ? 9.776 1.198 4.980 1.00 87.44 223 MET A N 1
ATOM 1714 C CA . MET A 1 223 ? 9.063 0.567 6.090 1.00 87.44 223 MET A CA 1
ATOM 1715 C C . MET A 1 223 ? 8.583 1.572 7.133 1.00 87.44 223 MET A C 1
ATOM 1717 O O . MET A 1 223 ? 7.424 1.508 7.542 1.00 87.44 223 MET A O 1
ATOM 1721 N N . ALA A 1 224 ? 9.431 2.526 7.517 1.00 86.75 224 ALA A N 1
ATOM 1722 C CA . ALA A 1 224 ? 9.049 3.604 8.426 1.00 86.75 224 ALA A CA 1
ATOM 1723 C C . ALA A 1 224 ? 7.921 4.468 7.831 1.00 86.75 224 ALA A C 1
ATOM 1725 O O . ALA A 1 224 ? 6.937 4.773 8.507 1.00 86.75 224 ALA A O 1
ATOM 1726 N N . LEU A 1 225 ? 8.013 4.807 6.537 1.00 91.06 225 LEU A N 1
ATOM 1727 C CA . LEU A 1 225 ? 6.982 5.580 5.840 1.00 91.06 225 LEU A CA 1
ATOM 1728 C C . LEU A 1 225 ? 5.635 4.844 5.814 1.00 91.06 225 LEU A C 1
ATOM 1730 O O . LEU A 1 225 ? 4.598 5.460 6.061 1.00 91.06 225 LEU A O 1
ATOM 1734 N N . ILE A 1 226 ? 5.648 3.536 5.550 1.00 92.25 226 ILE A N 1
ATOM 1735 C CA . ILE A 1 226 ? 4.453 2.689 5.588 1.00 92.25 226 ILE A CA 1
ATOM 1736 C C . ILE A 1 226 ? 3.884 2.648 7.014 1.00 92.25 226 ILE A C 1
ATOM 1738 O O . ILE A 1 226 ? 2.718 2.982 7.210 1.00 92.25 226 ILE A O 1
ATOM 1742 N N . ALA A 1 227 ? 4.695 2.314 8.021 1.00 88.94 227 ALA A N 1
ATOM 1743 C CA . ALA A 1 227 ? 4.251 2.183 9.412 1.00 88.94 227 ALA A CA 1
ATOM 1744 C C . ALA A 1 227 ? 3.637 3.475 9.985 1.00 88.94 227 ALA A C 1
ATOM 1746 O O . ALA A 1 227 ? 2.741 3.416 10.831 1.00 88.94 227 ALA A O 1
ATOM 1747 N N . ALA A 1 228 ? 4.083 4.642 9.516 1.00 88.88 228 ALA A N 1
ATOM 1748 C CA . ALA A 1 228 ? 3.541 5.935 9.925 1.00 88.88 228 ALA A CA 1
ATOM 1749 C C . ALA A 1 228 ? 2.188 6.287 9.276 1.00 88.88 228 ALA A C 1
ATOM 1751 O O . ALA A 1 228 ? 1.474 7.135 9.804 1.00 88.88 228 ALA A O 1
ATOM 1752 N N . ASN A 1 229 ? 1.833 5.666 8.146 1.00 92.06 229 ASN A N 1
ATOM 1753 C CA . ASN A 1 229 ? 0.667 6.047 7.335 1.00 92.06 229 ASN A CA 1
ATOM 1754 C C . ASN A 1 229 ? -0.417 4.963 7.247 1.00 92.06 229 ASN A C 1
ATOM 1756 O O . ASN A 1 229 ? -1.404 5.142 6.534 1.00 92.06 229 ASN A O 1
ATOM 1760 N N . LEU A 1 230 ? -0.245 3.845 7.952 1.00 92.06 230 LEU A N 1
ATOM 1761 C CA . LEU A 1 230 ? -1.260 2.803 8.043 1.00 92.06 230 LEU A CA 1
ATOM 1762 C C . LEU A 1 230 ? -2.349 3.146 9.067 1.00 92.06 230 LEU A C 1
ATOM 1764 O O . LEU A 1 230 ? -2.063 3.795 10.079 1.00 92.06 230 LEU A O 1
ATOM 1768 N N . PRO A 1 231 ? -3.581 2.649 8.857 1.00 90.88 231 PRO A N 1
ATOM 1769 C CA . PRO A 1 231 ? -4.627 2.729 9.866 1.00 90.88 231 PRO A CA 1
ATOM 1770 C C . PRO A 1 231 ? -4.254 1.896 11.101 1.00 90.88 231 PRO A C 1
ATOM 1772 O O . PRO A 1 231 ? -3.492 0.927 11.009 1.00 90.88 231 PRO A O 1
ATOM 1775 N N . ASN A 1 232 ? -4.798 2.262 12.264 1.00 88.12 232 ASN A N 1
ATOM 1776 C CA . ASN A 1 232 ? -4.461 1.657 13.558 1.00 88.12 232 ASN A CA 1
ATOM 1777 C C . ASN A 1 232 ? -4.598 0.125 13.553 1.00 88.12 232 ASN A C 1
ATOM 1779 O O . ASN A 1 232 ? -3.735 -0.576 14.078 1.00 88.12 232 ASN A O 1
ATOM 1783 N N . GLU A 1 233 ? -5.627 -0.391 12.885 1.00 89.69 233 GLU A N 1
ATOM 1784 C CA . GLU A 1 233 ? -5.928 -1.815 12.730 1.00 89.69 233 GLU A CA 1
ATOM 1785 C C . GLU A 1 233 ? -4.795 -2.598 12.048 1.00 89.69 233 GLU A C 1
ATOM 1787 O O . GLU A 1 233 ? -4.605 -3.779 12.322 1.00 89.69 233 GLU A O 1
ATOM 1792 N N . ALA A 1 234 ? -4.025 -1.956 11.166 1.00 91.88 234 ALA A N 1
ATOM 1793 C CA . ALA A 1 234 ? -2.906 -2.573 10.452 1.00 91.88 234 ALA A CA 1
ATOM 1794 C C . ALA A 1 234 ? -1.530 -2.167 11.009 1.00 91.88 234 ALA A C 1
ATOM 1796 O O . ALA A 1 234 ? -0.509 -2.796 10.713 1.00 91.88 234 ALA A O 1
ATOM 1797 N N . ARG A 1 235 ? -1.486 -1.106 11.821 1.00 88.56 235 ARG A N 1
ATOM 1798 C CA . ARG A 1 235 ? -0.248 -0.460 12.262 1.00 88.56 235 ARG A CA 1
ATOM 1799 C C . ARG A 1 235 ? 0.595 -1.347 13.178 1.00 88.56 235 ARG A C 1
ATOM 1801 O O . ARG A 1 235 ? 1.813 -1.388 13.023 1.00 88.56 235 ARG A O 1
ATOM 1808 N N . VAL A 1 236 ? -0.038 -2.090 14.089 1.00 85.94 236 VAL A N 1
ATOM 1809 C CA . VAL A 1 236 ? 0.659 -2.999 15.022 1.00 85.94 236 VAL A CA 1
ATOM 1810 C C . VAL A 1 236 ? 1.402 -4.102 14.272 1.00 85.94 236 VAL A C 1
ATOM 1812 O O . VAL A 1 236 ? 2.580 -4.347 14.536 1.00 85.94 236 VAL A O 1
ATOM 1815 N N . GLU A 1 237 ? 0.733 -4.730 13.305 1.00 87.75 237 GLU A N 1
ATOM 1816 C CA . GLU A 1 237 ? 1.321 -5.788 12.482 1.00 87.75 237 GLU A CA 1
ATOM 1817 C C . GLU A 1 237 ? 2.506 -5.250 11.674 1.00 87.75 237 GLU A C 1
ATOM 1819 O O . GLU A 1 237 ? 3.580 -5.850 11.658 1.00 87.75 237 GLU A O 1
ATOM 1824 N N . MET A 1 238 ? 2.355 -4.065 11.078 1.00 88.62 238 MET A N 1
ATOM 1825 C CA . MET A 1 238 ? 3.432 -3.437 10.318 1.00 88.62 238 MET A CA 1
ATOM 1826 C C . MET A 1 238 ? 4.651 -3.108 11.179 1.00 88.62 238 MET A C 1
ATOM 1828 O O . MET A 1 238 ? 5.778 -3.333 10.754 1.00 88.62 238 MET A O 1
ATOM 1832 N N . ILE A 1 239 ? 4.453 -2.609 12.396 1.00 85.62 239 ILE A N 1
ATOM 1833 C CA . ILE A 1 239 ? 5.556 -2.294 13.311 1.00 85.62 239 ILE A CA 1
ATOM 1834 C C . ILE A 1 239 ? 6.288 -3.560 13.766 1.00 85.62 239 ILE A C 1
ATOM 1836 O O . ILE A 1 239 ? 7.510 -3.552 13.945 1.00 85.62 239 ILE A O 1
ATOM 1840 N N . ARG A 1 240 ? 5.561 -4.673 13.916 1.00 83.25 240 ARG A N 1
ATOM 1841 C CA . ARG A 1 240 ? 6.161 -5.987 14.167 1.00 83.25 240 ARG A CA 1
ATOM 1842 C C . ARG A 1 240 ? 7.027 -6.432 12.987 1.00 83.25 240 ARG A C 1
ATOM 1844 O O . ARG A 1 240 ? 8.146 -6.892 13.209 1.00 83.25 240 ARG A O 1
ATOM 1851 N N . ILE A 1 241 ? 6.534 -6.238 11.762 1.00 84.25 241 ILE A N 1
ATOM 1852 C CA . ILE A 1 241 ? 7.234 -6.559 10.510 1.00 84.25 241 ILE A CA 1
ATOM 1853 C C . ILE A 1 241 ? 8.482 -5.689 10.313 1.00 84.25 241 ILE A C 1
ATOM 1855 O O . ILE A 1 241 ? 9.551 -6.217 10.018 1.00 84.25 241 ILE A O 1
ATOM 1859 N N . SER A 1 242 ? 8.373 -4.371 10.498 1.00 79.50 242 SER A N 1
ATOM 1860 C CA . SER A 1 242 ? 9.469 -3.422 10.265 1.00 79.50 242 SER A CA 1
ATOM 1861 C C . SER A 1 242 ? 10.528 -3.417 11.368 1.00 79.50 242 SER A C 1
ATOM 1863 O O . SER A 1 242 ? 11.627 -2.910 11.151 1.00 79.50 242 SER A O 1
ATOM 1865 N N . ARG A 1 243 ? 10.203 -3.954 12.554 1.00 77.19 243 ARG A N 1
ATOM 1866 C CA . ARG A 1 243 ? 11.012 -3.848 13.782 1.00 77.19 243 ARG A CA 1
ATOM 1867 C C . ARG A 1 243 ? 11.364 -2.394 14.143 1.00 77.19 243 ARG A C 1
ATOM 1869 O O . ARG A 1 243 ? 12.389 -2.138 14.776 1.00 77.19 243 ARG A O 1
ATOM 1876 N N . ASP A 1 244 ? 10.510 -1.450 13.755 1.00 75.44 244 ASP A N 1
ATOM 1877 C CA . ASP A 1 244 ? 10.705 -0.024 14.005 1.00 75.44 244 ASP A CA 1
ATOM 1878 C C . ASP A 1 244 ? 10.483 0.296 15.490 1.00 75.44 244 ASP A C 1
ATOM 1880 O O . ASP A 1 244 ? 9.353 0.347 15.982 1.00 75.44 244 ASP A O 1
ATOM 1884 N N . ARG A 1 245 ? 11.585 0.500 16.220 1.00 75.62 245 ARG A N 1
ATOM 1885 C CA . ARG A 1 245 ? 11.560 0.797 17.658 1.00 75.62 245 ARG A CA 1
ATOM 1886 C C . ARG A 1 245 ? 10.913 2.141 17.973 1.00 75.62 245 ARG A C 1
ATOM 1888 O O . ARG A 1 245 ? 10.296 2.269 19.025 1.00 75.62 245 ARG A O 1
ATOM 1895 N N . GLU A 1 246 ? 11.048 3.133 17.099 1.00 75.81 246 GLU A N 1
ATOM 1896 C CA . GLU A 1 246 ? 10.451 4.447 17.330 1.00 75.81 246 GLU A CA 1
ATOM 1897 C C . GLU A 1 246 ? 8.929 4.350 17.224 1.00 75.81 246 GLU A C 1
ATOM 1899 O O . GLU A 1 246 ? 8.204 4.799 18.113 1.00 75.81 246 GLU A O 1
ATOM 1904 N N . ALA A 1 247 ? 8.438 3.650 16.202 1.00 73.69 247 ALA A N 1
ATOM 1905 C CA . ALA A 1 247 ? 7.015 3.391 16.045 1.00 73.69 247 ALA A CA 1
ATOM 1906 C C . ALA A 1 247 ? 6.443 2.503 17.174 1.00 73.69 247 ALA A C 1
ATOM 1908 O O . ALA A 1 247 ? 5.309 2.721 17.607 1.00 73.69 247 ALA A O 1
ATOM 1909 N N . GLN A 1 248 ? 7.224 1.555 17.715 1.00 75.44 248 GLN A N 1
ATOM 1910 C CA . GLN A 1 248 ? 6.848 0.796 18.922 1.00 75.44 248 GLN A CA 1
ATOM 1911 C C . GLN A 1 248 ? 6.649 1.711 20.134 1.00 75.44 248 GLN A C 1
ATOM 1913 O O . GLN A 1 248 ? 5.664 1.557 20.858 1.00 75.44 248 GLN A O 1
ATOM 1918 N N . VAL A 1 249 ? 7.551 2.676 20.342 1.00 76.38 249 VAL A N 1
ATOM 1919 C CA . VAL A 1 249 ? 7.433 3.658 21.429 1.00 76.38 249 VAL A CA 1
ATOM 1920 C C . VAL A 1 249 ? 6.204 4.542 21.230 1.00 76.38 249 VAL A C 1
ATOM 1922 O O . VAL A 1 249 ? 5.463 4.760 22.183 1.00 76.38 249 VAL A O 1
ATOM 1925 N N . GLN A 1 250 ? 5.935 4.995 20.003 1.00 75.56 250 GLN A N 1
ATOM 1926 C CA . GLN A 1 250 ? 4.752 5.808 19.707 1.00 75.56 250 GLN A CA 1
ATOM 1927 C C . GLN A 1 250 ? 3.444 5.059 19.998 1.00 75.56 250 GLN A C 1
ATOM 1929 O O . GLN A 1 250 ? 2.548 5.627 20.615 1.00 75.56 250 GLN A O 1
ATOM 1934 N N . ILE A 1 251 ? 3.328 3.779 19.620 1.00 70.81 251 ILE A N 1
ATOM 1935 C CA . ILE A 1 251 ? 2.148 2.973 19.981 1.00 70.81 251 ILE A CA 1
ATOM 1936 C C . ILE A 1 251 ? 2.053 2.780 21.492 1.00 70.81 251 ILE A C 1
ATOM 1938 O O . ILE A 1 251 ? 0.962 2.870 22.048 1.00 70.81 251 ILE A O 1
ATOM 1942 N N . ALA A 1 252 ? 3.178 2.542 22.167 1.00 68.69 252 ALA A N 1
ATOM 1943 C CA . ALA A 1 252 ? 3.187 2.408 23.617 1.00 68.69 252 ALA A CA 1
ATOM 1944 C C . ALA A 1 252 ? 2.750 3.700 24.329 1.00 68.69 252 ALA A C 1
ATOM 1946 O O . ALA A 1 252 ? 2.162 3.623 25.398 1.00 68.69 252 ALA A O 1
ATOM 1947 N N . GLN A 1 253 ? 2.986 4.875 23.741 1.00 69.06 253 GLN A N 1
ATOM 1948 C CA . GLN A 1 253 ? 2.524 6.159 24.278 1.00 69.06 253 GLN A CA 1
ATOM 1949 C C . GLN A 1 253 ? 1.029 6.410 24.057 1.00 69.06 253 GLN A C 1
ATOM 1951 O O . GLN A 1 253 ? 0.425 7.104 24.857 1.00 69.06 253 GLN A O 1
ATOM 1956 N N . VAL A 1 254 ? 0.410 5.815 23.032 1.00 65.25 254 VAL A N 1
ATOM 1957 C CA . VAL A 1 254 ? -1.060 5.843 22.859 1.00 65.25 254 VAL A CA 1
ATOM 1958 C C . VAL A 1 254 ? -1.775 5.042 23.965 1.00 65.25 254 VAL A C 1
ATOM 1960 O O . VAL A 1 254 ? -2.981 5.167 24.139 1.00 65.25 254 VAL A O 1
ATOM 1963 N N . LEU A 1 255 ? -1.044 4.212 24.719 1.00 55.16 255 LEU A N 1
ATOM 1964 C CA . LEU A 1 255 ? -1.574 3.395 25.815 1.00 55.16 255 LEU A CA 1
ATOM 1965 C C . LEU A 1 255 ? -1.528 4.069 27.198 1.00 55.16 255 LEU A C 1
ATOM 1967 O O . LEU A 1 255 ? -2.057 3.480 28.144 1.00 55.16 255 LEU A O 1
ATOM 1971 N N . VAL A 1 256 ? -0.847 5.215 27.338 1.00 50.31 256 VAL A N 1
ATOM 1972 C CA . VAL A 1 256 ? -0.558 5.887 28.624 1.00 50.31 256 VAL A CA 1
ATOM 1973 C C . VAL A 1 256 ? -1.264 7.230 28.691 1.00 50.31 256 VAL A C 1
ATOM 1975 O O . VAL A 1 256 ? -1.909 7.477 29.733 1.00 50.31 256 VAL A O 1
#

pLDDT: mean 83.48, std 12.58, range [42.38, 98.06]

Radius of gyration: 19.76 Å; chains: 1; bounding box: 55×37×49 Å

Foldseek 3Di:
DPLVVVLVVLVVVLVVLVVDPPVRSVVVCVLSVLVCQQRRLADAAEEEEFFAPPDPPLQVCCLLQVQFAPVQCPVVVVDAQAWDWGDSHPQFTHIYGYPYPDDPVSLVSNLVRCVVPPHQEYEYEDAQPPLDAGDLVRLVSVLVSQVSRDDPVDRHAYEYEHEYEDDPDDDDDPPRPGRLVSVVVSQCVDPSRVVRYPYYFYTYGDDHRPDDVDGDPRSLVSLVSSLVRGDSSNNNSSCSSSVDVVSVVVSVVSVD

Sequence (256 aa):
MNQPLFLHIVERLESFLHKLPASIQRPILHELTPLKQLFLQQRPPRFVLTGSHRLPVQEVVATLFAAVQPGDMRDVLIEVYRWHNVSVGTHGTVSVLDARGADENALHNVEEELGRQPADIFLHVIDGNSGRPVLSRDTETLAKLHAKNVSPESAPKIIGVSVVAPDRANGTGRDKPAAHVKLQAALAEKPSLRDHLLQVLEVPLSELGAVSEEASPAAARLMALIAANLPNEARVEMIRISRDREAQVQIAQVLV

Secondary structure (DSSP, 8-state):
--HHHHHHHHHHHHHHHTTS-HHHHHHHHHHHHHHHHHHTS----EEEEEE--SS-HHHHHHHHSTT--GGGGSGGGTSTTSEEEEE-TTS-EEEEEE-TT--HHHHHHHHHHHHHS--SEEEEEEEGGG-PPPPHHHHHHHHHHHHHH--SS---EEEEEEEE----S----TTSPPHHHHHHHHHHTSHHHHTTEEEEEEEEPPPTT---SS--HHHHHHHHHHHHHS-HHHHHHHHHHHT-HHHHHHHHHTT-